Protein AF-A0A2S7KNY4-F1 (afdb_monomer_lite)

pLDDT: mean 83.97, std 17.26, range [36.41, 98.5]

Sequence (194 aa):
MPQMKISKILSPWFFNYSSSWKAIQVVILLPLITLCCTITDSLQAQNVEHETELNLERNEWISQTVSKLEAIDPELITSSVNLLTRPDDGEFYNTIDLTKDSLIKLPSGDWIYVIIHSGHDNKLIGDLSIARDQSGQVYFNQGHVCGEIRYKAHTQSPITSSEEFFLHLKDSSDKLSWKKLDHDELISAGHTHD

Organism: NCBI:txid930804

Radius of gyration: 28.62 Å; chains: 1; bounding box: 79×49×61 Å

Foldseek 3Di:
DDDDDDDDDDDPPPPPDDPVVVVVCVVPVVVVVVVVVVVVVVVVVVVVVLLLQLLVVQLVVVVVVLVVQVPDDPVPDPDAWEWDWDDDPQKIKTKTKDQAFHWYQFQQRKIKTKGWDDCVVPVSNHGKIWIAIPVRWIKMWRDHDDSMWMWIFIGNDDDGYPVSCQVTIATPHPRTGIDTDDPVVSVVSVPPDD

Structure (mmCIF, N/CA/C/O backbone):
data_AF-A0A2S7KNY4-F1
#
_entry.id   AF-A0A2S7KNY4-F1
#
loop_
_atom_site.group_PDB
_atom_site.id
_atom_site.type_symbol
_atom_site.label_atom_id
_atom_site.label_alt_id
_atom_site.label_comp_id
_atom_site.label_asym_id
_atom_site.label_entity_id
_atom_site.label_seq_id
_atom_site.pdbx_PDB_ins_code
_atom_site.Cartn_x
_atom_site.Cartn_y
_atom_site.Cartn_z
_atom_site.occupancy
_atom_site.B_iso_or_equiv
_atom_site.auth_seq_id
_atom_site.auth_comp_id
_atom_site.auth_asym_id
_atom_site.auth_atom_id
_atom_site.pdbx_PDB_model_num
ATOM 1 N N . MET A 1 1 ? 49.095 33.339 18.025 1.00 48.69 1 MET A N 1
ATOM 2 C CA . MET A 1 1 ? 49.119 32.466 16.830 1.00 48.69 1 MET A CA 1
ATOM 3 C C . MET A 1 1 ? 49.466 33.325 15.620 1.00 48.69 1 MET A C 1
ATOM 5 O O . MET A 1 1 ? 48.763 34.308 15.414 1.00 48.69 1 MET A O 1
ATOM 9 N N . PRO A 1 2 ? 50.568 33.060 14.895 1.00 51.66 2 PRO A N 1
ATOM 10 C CA . PRO A 1 2 ? 51.020 33.929 13.813 1.00 51.66 2 PRO A CA 1
ATOM 11 C C . PRO A 1 2 ? 50.348 33.554 12.486 1.00 51.66 2 PRO A C 1
ATOM 13 O O . PRO A 1 2 ? 50.204 32.377 12.163 1.00 51.66 2 PRO A O 1
ATOM 16 N N . GLN A 1 3 ? 49.941 34.566 11.717 1.00 50.94 3 GLN A N 1
ATOM 17 C CA . GLN A 1 3 ? 49.424 34.392 10.362 1.00 50.94 3 GLN A CA 1
ATOM 18 C C . GLN A 1 3 ? 50.570 34.151 9.376 1.00 50.94 3 GLN A C 1
ATOM 20 O O . GLN A 1 3 ? 51.462 34.988 9.226 1.00 50.94 3 GLN A O 1
ATOM 25 N N . MET A 1 4 ? 50.527 33.011 8.689 1.00 47.62 4 MET A N 1
ATOM 26 C CA . MET A 1 4 ? 51.467 32.652 7.630 1.00 47.62 4 MET A CA 1
ATOM 27 C C . MET A 1 4 ? 50.983 33.241 6.297 1.00 47.62 4 MET A C 1
ATOM 29 O O . MET A 1 4 ? 49.968 32.820 5.748 1.00 47.62 4 MET A O 1
ATOM 33 N N . LYS A 1 5 ? 51.710 34.236 5.776 1.00 60.38 5 LYS A N 1
ATOM 34 C CA . LYS A 1 5 ? 51.555 34.747 4.407 1.00 60.38 5 LYS A CA 1
ATOM 35 C C . LYS A 1 5 ? 52.380 33.875 3.460 1.00 60.38 5 LYS A C 1
ATOM 37 O O . LYS A 1 5 ? 53.605 33.935 3.495 1.00 60.38 5 LYS A O 1
ATOM 42 N N . ILE A 1 6 ? 51.719 33.105 2.597 1.00 58.91 6 ILE A N 1
ATOM 43 C CA . ILE A 1 6 ? 52.369 32.398 1.486 1.00 58.91 6 ILE A CA 1
ATOM 44 C C . ILE A 1 6 ? 52.350 33.329 0.272 1.00 58.91 6 ILE A C 1
ATOM 46 O O . ILE A 1 6 ? 51.327 33.513 -0.385 1.00 58.91 6 ILE A O 1
ATOM 50 N N . SER A 1 7 ? 53.486 33.964 -0.005 1.00 56.25 7 SER A N 1
ATOM 51 C CA . SER A 1 7 ? 53.703 34.738 -1.224 1.00 56.25 7 SER A CA 1
ATOM 52 C C . SER A 1 7 ? 54.310 33.863 -2.322 1.00 56.25 7 SER A C 1
ATOM 54 O O . SER A 1 7 ? 55.408 33.345 -2.156 1.00 56.25 7 SER A O 1
ATOM 56 N N . LYS A 1 8 ? 53.587 33.778 -3.447 1.00 60.44 8 LYS A N 1
ATOM 57 C CA . LYS A 1 8 ? 54.055 33.696 -4.845 1.00 60.44 8 LYS A CA 1
ATOM 58 C C . LYS A 1 8 ? 55.390 32.985 -5.114 1.00 60.44 8 LYS A C 1
ATOM 60 O O . LYS A 1 8 ? 56.425 33.631 -5.016 1.00 60.44 8 LYS A O 1
ATOM 65 N N . ILE A 1 9 ? 55.329 31.787 -5.705 1.00 56.59 9 ILE A N 1
ATOM 66 C CA . ILE A 1 9 ? 56.211 31.390 -6.821 1.00 56.59 9 ILE A CA 1
ATOM 67 C C . ILE A 1 9 ? 55.397 30.495 -7.771 1.00 56.59 9 ILE A C 1
ATOM 69 O O . ILE A 1 9 ? 55.303 29.290 -7.573 1.00 56.59 9 ILE A O 1
ATOM 73 N N . LEU A 1 10 ? 54.791 31.085 -8.801 1.00 49.56 10 LEU A N 1
ATOM 74 C CA . LEU A 1 10 ? 54.419 30.356 -10.015 1.00 49.56 10 LEU A CA 1
ATOM 75 C C . LEU A 1 10 ? 55.273 30.938 -11.136 1.00 49.56 10 LEU A C 1
ATOM 77 O O . LEU A 1 10 ? 55.006 32.028 -11.639 1.00 49.56 10 LEU A O 1
ATOM 81 N N . SER A 1 11 ? 56.362 30.241 -11.448 1.00 52.25 11 SER A N 1
ATOM 82 C CA . SER A 1 11 ? 57.162 30.490 -12.639 1.00 52.25 11 SER A CA 1
ATOM 83 C C . SER A 1 11 ? 56.428 29.901 -13.849 1.00 52.25 11 SER A C 1
ATOM 85 O O . SER A 1 11 ? 56.008 28.742 -13.804 1.00 52.25 11 SER A O 1
ATOM 87 N N . PRO A 1 12 ? 56.254 30.657 -14.943 1.00 50.66 12 PRO A N 1
ATOM 88 C CA . PRO A 1 12 ? 55.690 30.113 -16.160 1.00 50.66 12 PRO A CA 1
ATOM 89 C C . PRO A 1 12 ? 56.799 29.347 -16.886 1.00 50.66 12 PRO A C 1
ATOM 91 O O . PRO A 1 12 ? 57.565 29.909 -17.667 1.00 50.66 12 PRO A O 1
ATOM 94 N N . TRP A 1 13 ? 56.906 28.049 -16.611 1.00 52.91 13 TRP A N 1
ATOM 95 C CA . TRP A 1 13 ? 57.611 27.129 -17.498 1.00 52.91 13 TRP A CA 1
ATOM 96 C C . TRP A 1 13 ? 56.774 26.972 -18.769 1.00 52.91 13 TRP A C 1
ATOM 98 O O . TRP A 1 13 ? 55.979 26.045 -18.911 1.00 52.91 13 TRP A O 1
ATOM 108 N N . PHE A 1 14 ? 56.932 27.916 -19.696 1.00 49.47 14 PHE A N 1
ATOM 109 C CA . PHE A 1 14 ? 56.508 27.741 -21.077 1.00 49.47 14 PHE A CA 1
ATOM 110 C C . PHE A 1 14 ? 57.368 26.634 -21.692 1.00 49.47 14 PHE A C 1
ATOM 112 O O . PHE A 1 14 ? 58.459 26.875 -22.206 1.00 49.47 14 PHE A O 1
ATOM 119 N N . PHE A 1 15 ? 56.886 25.395 -21.611 1.00 53.81 15 PHE A N 1
ATOM 120 C CA . PHE A 1 15 ? 57.400 24.312 -22.434 1.00 53.81 15 PHE A CA 1
ATOM 121 C C . PHE A 1 15 ? 57.144 24.674 -23.902 1.00 53.81 15 PHE A C 1
ATOM 123 O O . PHE A 1 15 ? 56.005 24.654 -24.369 1.00 53.81 15 PHE A O 1
ATOM 130 N N . ASN A 1 16 ? 58.212 25.000 -24.632 1.00 54.03 16 ASN A N 1
ATOM 131 C CA . ASN A 1 16 ? 58.217 25.016 -26.093 1.00 54.03 16 ASN A CA 1
ATOM 132 C C . ASN A 1 16 ? 58.042 23.571 -26.584 1.00 54.03 16 ASN A C 1
ATOM 134 O O . ASN A 1 16 ? 59.002 22.859 -26.870 1.00 54.03 16 ASN A O 1
ATOM 138 N N . TYR A 1 17 ? 56.789 23.123 -26.611 1.00 50.47 17 TYR A N 1
ATOM 139 C CA . TYR A 1 17 ? 56.388 21.832 -27.148 1.00 50.47 17 TYR A CA 1
ATOM 140 C C . TYR A 1 17 ? 56.650 21.815 -28.658 1.00 50.47 17 TYR A C 1
ATOM 142 O O . TYR A 1 17 ? 56.061 22.594 -29.412 1.00 50.47 17 TYR A O 1
ATOM 150 N N . SER A 1 18 ? 57.553 20.936 -29.102 1.00 61.69 18 SER A N 1
ATOM 151 C CA . SER A 1 18 ? 57.862 20.767 -30.520 1.00 61.69 18 SER A CA 1
ATOM 152 C C . SER A 1 18 ? 56.645 20.238 -31.291 1.00 61.69 18 SER A C 1
ATOM 154 O O . SER A 1 18 ? 55.798 19.518 -30.759 1.00 61.69 18 SER A O 1
ATOM 156 N N . SER A 1 19 ? 56.560 20.615 -32.570 1.00 58.72 19 SER A N 1
ATOM 157 C CA . SER A 1 19 ? 55.441 20.325 -33.484 1.00 58.72 19 SER A CA 1
ATOM 158 C C . SER A 1 19 ? 55.026 18.840 -33.533 1.00 58.72 19 SER A C 1
ATOM 160 O O . SER A 1 19 ? 53.856 18.522 -33.736 1.00 58.72 19 SER A O 1
ATOM 162 N N . SER A 1 20 ? 55.954 17.916 -33.264 1.00 59.94 20 SER A N 1
ATOM 163 C CA . SER A 1 20 ? 55.711 16.468 -33.281 1.00 59.94 20 SER A CA 1
ATOM 164 C C . SER A 1 20 ? 54.819 15.956 -32.141 1.00 59.94 20 SER A C 1
ATOM 166 O O . SER A 1 20 ? 54.071 15.003 -32.344 1.00 59.94 20 SER A O 1
ATOM 168 N N . TRP A 1 21 ? 54.816 16.594 -30.968 1.00 58.53 21 TRP A N 1
ATOM 169 C CA . TRP A 1 21 ? 53.964 16.175 -29.842 1.00 58.53 21 TRP A CA 1
ATOM 170 C C . TRP A 1 21 ? 52.496 16.574 -30.025 1.00 58.53 21 TRP A C 1
ATOM 172 O O . TRP A 1 21 ? 51.603 15.856 -29.578 1.00 58.53 21 TRP A O 1
ATOM 182 N N . LYS A 1 22 ? 52.235 17.673 -30.749 1.00 57.94 22 LYS A N 1
ATOM 183 C CA . LYS A 1 22 ? 50.872 18.087 -31.123 1.00 57.94 22 LYS A CA 1
ATOM 184 C C . LYS A 1 22 ? 50.221 17.072 -32.065 1.00 57.94 22 LYS A C 1
ATOM 186 O O . LYS A 1 22 ? 49.040 16.781 -31.923 1.00 57.94 22 LYS A O 1
ATOM 191 N N . ALA A 1 23 ? 50.997 16.488 -32.978 1.00 60.88 23 ALA A N 1
ATOM 192 C CA . ALA A 1 23 ? 50.506 15.451 -33.882 1.00 60.88 23 ALA A CA 1
ATOM 193 C C . ALA A 1 23 ? 50.157 14.147 -33.137 1.00 60.88 23 ALA A C 1
ATOM 195 O O . ALA A 1 23 ? 49.107 13.565 -33.392 1.00 60.88 23 ALA A O 1
ATOM 196 N N . ILE A 1 24 ? 50.980 13.726 -32.169 1.00 60.94 24 ILE A N 1
ATOM 197 C CA . ILE A 1 24 ? 50.719 12.526 -31.351 1.00 60.94 24 ILE A CA 1
ATOM 198 C C . ILE A 1 24 ? 49.476 12.716 -30.468 1.00 60.94 24 ILE A C 1
ATOM 200 O O . ILE A 1 24 ? 48.646 11.811 -30.379 1.00 60.94 24 ILE A O 1
ATOM 204 N N . GLN A 1 25 ? 49.302 13.901 -29.868 1.00 59.94 25 GLN A N 1
ATOM 205 C CA . GLN A 1 25 ? 48.091 14.223 -29.107 1.00 59.94 25 GLN A CA 1
ATOM 206 C C . GLN A 1 25 ? 46.832 14.137 -29.975 1.00 59.94 25 GLN A C 1
ATOM 208 O O . GLN A 1 25 ? 45.848 13.547 -29.547 1.00 59.94 25 GLN A O 1
ATOM 213 N N . VAL A 1 26 ? 46.858 14.662 -31.202 1.00 63.75 26 VAL A N 1
ATOM 214 C CA . VAL A 1 26 ? 45.682 14.654 -32.087 1.00 63.75 26 VAL A CA 1
ATOM 215 C C . VAL A 1 26 ? 45.358 13.247 -32.599 1.00 63.75 26 VAL A C 1
ATOM 217 O O . VAL A 1 26 ? 44.195 12.865 -32.610 1.00 63.75 26 VAL A O 1
ATOM 220 N N . VAL A 1 27 ? 46.357 12.446 -32.982 1.00 70.94 27 VAL A N 1
ATOM 221 C CA . VAL A 1 27 ? 46.120 11.122 -33.591 1.00 70.94 27 VAL A CA 1
ATOM 222 C C . VAL A 1 27 ? 45.684 10.070 -32.568 1.00 70.94 27 VAL A C 1
ATOM 224 O O . VAL A 1 27 ? 44.947 9.158 -32.926 1.00 70.94 27 VAL A O 1
ATOM 227 N N . ILE A 1 28 ? 46.104 10.188 -31.304 1.00 72.56 28 ILE A N 1
ATOM 228 C CA . ILE A 1 28 ? 45.790 9.188 -30.270 1.00 72.56 28 ILE A CA 1
ATOM 229 C C . ILE A 1 28 ? 44.628 9.631 -29.374 1.00 72.56 28 ILE A C 1
ATOM 231 O O . ILE A 1 28 ? 43.764 8.815 -29.067 1.00 72.56 28 ILE A O 1
ATOM 235 N N . LEU A 1 29 ? 44.561 10.904 -28.958 1.00 71.50 29 LEU A N 1
ATOM 236 C CA . LEU A 1 29 ? 43.547 11.331 -27.983 1.00 71.50 29 LEU A CA 1
ATOM 237 C C . LEU A 1 29 ? 42.161 11.500 -28.603 1.00 71.50 29 LEU A C 1
ATOM 239 O O . LEU A 1 29 ? 41.187 11.143 -27.952 1.00 71.50 29 LEU A O 1
ATOM 243 N N . LEU A 1 30 ? 42.046 11.993 -29.843 1.00 73.00 30 LEU A N 1
ATOM 244 C CA . LEU A 1 30 ? 40.740 12.127 -30.503 1.00 73.00 30 LEU A CA 1
ATOM 245 C C . LEU A 1 30 ? 39.995 10.792 -30.639 1.00 73.00 30 LEU A C 1
ATOM 247 O O . LEU A 1 30 ? 38.864 10.735 -30.167 1.00 73.00 30 LEU A O 1
ATOM 251 N N . PRO A 1 31 ? 40.577 9.711 -31.196 1.00 77.44 31 PRO A N 1
ATOM 252 C CA . PRO A 1 31 ? 39.859 8.442 -31.290 1.00 77.44 31 PRO A CA 1
ATOM 253 C C . PRO A 1 31 ? 39.565 7.831 -29.917 1.00 77.44 31 PRO A C 1
ATOM 255 O O . PRO A 1 31 ? 38.534 7.185 -29.767 1.00 77.44 31 PRO A O 1
ATOM 258 N N . LEU A 1 32 ? 40.411 8.067 -28.904 1.00 73.81 32 LEU A N 1
ATOM 259 C CA . LEU A 1 32 ? 40.140 7.618 -27.536 1.00 73.81 32 LEU A CA 1
ATOM 260 C C . LEU A 1 32 ? 38.936 8.356 -26.927 1.00 73.81 32 LEU A C 1
ATOM 262 O O . LEU A 1 32 ? 38.077 7.727 -26.320 1.00 73.81 32 LEU A O 1
ATOM 266 N N . ILE A 1 33 ? 38.850 9.675 -27.129 1.00 75.19 33 ILE A N 1
ATOM 267 C CA . ILE A 1 33 ? 37.713 10.497 -26.693 1.00 75.19 33 ILE A CA 1
ATOM 268 C C . ILE A 1 33 ? 36.443 10.069 -27.432 1.00 75.19 33 ILE A C 1
ATOM 270 O O . ILE A 1 33 ? 35.422 9.849 -26.790 1.00 75.19 33 ILE A O 1
ATOM 274 N N . THR A 1 34 ? 36.503 9.887 -28.755 1.00 73.19 34 THR A N 1
ATOM 275 C CA . THR A 1 34 ? 35.353 9.422 -29.541 1.00 73.19 34 THR A CA 1
ATOM 276 C C . THR A 1 34 ? 34.889 8.037 -29.088 1.00 73.19 34 THR A C 1
ATOM 278 O O . THR A 1 34 ? 33.692 7.838 -28.903 1.00 73.19 34 THR A O 1
ATOM 281 N N . LEU A 1 35 ? 35.814 7.103 -28.833 1.00 81.88 35 LEU A N 1
ATOM 282 C CA . LEU A 1 35 ? 35.485 5.780 -28.302 1.00 81.88 35 LEU A CA 1
ATOM 283 C C . LEU A 1 35 ? 34.822 5.880 -26.919 1.00 81.88 35 LEU A C 1
ATOM 285 O O . LEU A 1 35 ? 33.780 5.266 -26.699 1.00 81.88 35 LEU A O 1
ATOM 289 N N . CYS A 1 36 ? 35.373 6.694 -26.012 1.00 70.50 36 CYS A N 1
ATOM 290 C CA . CYS A 1 36 ? 34.773 6.947 -24.703 1.00 70.50 36 CYS A CA 1
ATOM 291 C C . CYS A 1 36 ? 33.346 7.508 -24.813 1.00 70.50 36 CYS A C 1
ATOM 293 O O . CYS A 1 36 ? 32.467 6.997 -24.125 1.00 70.50 36 CYS A O 1
ATOM 295 N N . CYS A 1 37 ? 33.097 8.482 -25.696 1.00 70.88 37 CYS A N 1
ATOM 296 C CA . CYS A 1 37 ? 31.755 9.033 -25.916 1.00 70.88 37 CYS A CA 1
ATOM 297 C C . CYS A 1 37 ? 30.767 7.970 -26.426 1.00 70.88 37 CYS A C 1
ATOM 299 O O . CYS A 1 37 ? 29.668 7.845 -25.899 1.00 70.88 37 CYS A O 1
ATOM 301 N N . THR A 1 38 ? 31.168 7.124 -27.381 1.00 73.38 38 THR A N 1
ATOM 302 C CA . THR A 1 38 ? 30.269 6.071 -27.896 1.00 73.38 38 THR A CA 1
ATOM 303 C C . THR A 1 38 ? 29.913 5.004 -26.852 1.00 73.38 38 THR A C 1
ATOM 305 O O . THR A 1 38 ? 28.808 4.458 -26.862 1.00 73.38 38 THR A O 1
ATOM 308 N N . ILE A 1 39 ? 30.827 4.712 -25.918 1.00 74.81 39 ILE A N 1
ATOM 309 C CA . ILE A 1 39 ? 30.568 3.770 -24.821 1.00 74.81 39 ILE A CA 1
ATOM 310 C C . ILE A 1 39 ? 29.588 4.381 -23.810 1.00 74.81 39 ILE A C 1
ATOM 312 O O . ILE A 1 39 ? 28.692 3.686 -23.340 1.00 74.81 39 ILE A O 1
ATOM 316 N N . THR A 1 40 ? 29.713 5.673 -23.490 1.00 73.62 40 THR A N 1
ATOM 317 C CA . THR A 1 40 ? 28.769 6.332 -22.573 1.00 73.62 40 THR A CA 1
ATOM 318 C C . THR A 1 40 ? 27.370 6.451 -23.171 1.00 73.62 40 THR A C 1
ATOM 320 O O . THR A 1 40 ? 26.399 6.189 -22.465 1.00 73.62 40 THR A O 1
ATOM 323 N N . ASP A 1 41 ? 27.262 6.758 -24.466 1.00 70.31 41 ASP A N 1
ATOM 324 C CA . ASP A 1 41 ? 25.966 6.910 -25.139 1.00 70.31 41 ASP A CA 1
ATOM 325 C C . ASP A 1 41 ? 25.206 5.575 -25.217 1.00 70.31 41 ASP A C 1
ATOM 327 O O . ASP A 1 41 ? 24.005 5.519 -24.957 1.00 70.31 41 ASP A O 1
ATOM 331 N N . SER A 1 42 ? 25.909 4.475 -25.512 1.00 70.31 42 SER A N 1
ATOM 332 C CA . SER A 1 42 ? 25.303 3.136 -25.566 1.00 70.31 42 SER A CA 1
ATOM 333 C C . SER A 1 42 ? 24.846 2.624 -24.196 1.00 70.31 42 SER A C 1
ATOM 335 O O . SER A 1 42 ? 23.762 2.052 -24.097 1.00 70.31 42 SER A O 1
ATOM 337 N N . LEU A 1 43 ? 25.616 2.872 -23.128 1.00 68.12 43 LEU A N 1
ATOM 338 C CA . LEU A 1 43 ? 25.200 2.549 -21.756 1.00 68.12 43 LEU A CA 1
ATOM 339 C C . LEU A 1 43 ? 23.975 3.362 -21.328 1.00 68.12 43 LEU A C 1
ATOM 341 O O . LEU A 1 43 ? 23.072 2.829 -20.687 1.00 68.12 43 LEU A O 1
ATOM 345 N N . GLN A 1 44 ? 23.927 4.646 -21.691 1.00 70.12 44 GLN A N 1
ATOM 346 C CA . GLN A 1 44 ? 22.776 5.489 -21.389 1.00 70.12 44 GLN A CA 1
ATOM 347 C C . GLN A 1 44 ? 21.523 5.015 -22.139 1.00 70.12 44 GLN A C 1
ATOM 349 O O . GLN A 1 44 ? 20.466 4.922 -21.523 1.00 70.12 44 GLN A O 1
ATOM 354 N N . ALA A 1 45 ? 21.637 4.650 -23.420 1.00 68.44 45 ALA A N 1
ATOM 355 C CA . ALA A 1 45 ? 20.517 4.126 -24.204 1.00 68.44 45 ALA A CA 1
ATOM 356 C C . ALA A 1 45 ? 19.956 2.810 -23.631 1.00 68.44 45 ALA A C 1
ATOM 358 O O . ALA A 1 45 ? 18.748 2.697 -23.453 1.00 68.44 45 ALA A O 1
ATOM 359 N N . GLN A 1 46 ? 20.820 1.856 -23.260 1.00 65.81 46 GLN A N 1
ATOM 360 C CA . GLN A 1 46 ? 20.385 0.587 -22.655 1.00 65.81 46 GLN A CA 1
ATOM 361 C C . GLN A 1 46 ? 19.657 0.790 -21.321 1.00 65.81 46 GLN A C 1
ATOM 363 O O . GLN A 1 46 ? 18.664 0.118 -21.049 1.00 65.81 46 GLN A O 1
ATOM 368 N N . ASN A 1 47 ? 20.128 1.729 -20.495 1.00 67.69 47 ASN A N 1
ATOM 369 C CA . ASN A 1 47 ? 19.468 2.045 -19.230 1.00 67.69 47 ASN A CA 1
ATOM 370 C C . ASN A 1 47 ? 18.083 2.669 -19.451 1.00 67.69 47 ASN A C 1
ATOM 372 O O . ASN A 1 47 ? 17.150 2.318 -18.734 1.00 67.69 47 ASN A O 1
ATOM 376 N N . VAL A 1 48 ? 17.939 3.543 -20.455 1.00 75.06 48 VAL A N 1
ATOM 377 C CA . VAL A 1 48 ? 16.649 4.159 -20.806 1.00 75.06 48 VAL A CA 1
ATOM 378 C C . VAL A 1 48 ? 15.666 3.115 -21.337 1.00 75.06 48 VAL A C 1
ATOM 380 O O . VAL A 1 48 ? 14.519 3.091 -20.898 1.00 75.06 48 VAL A O 1
ATOM 383 N N . GLU A 1 49 ? 16.096 2.222 -22.232 1.00 71.69 49 GLU A N 1
ATOM 384 C CA . GLU A 1 49 ? 15.235 1.155 -22.765 1.00 71.69 49 GLU A CA 1
ATOM 385 C C . GLU A 1 49 ? 14.733 0.227 -21.650 1.00 71.69 49 GLU A C 1
ATOM 387 O O . GLU A 1 49 ? 13.534 -0.039 -21.561 1.00 71.69 49 GLU A O 1
ATOM 392 N N . HIS A 1 50 ? 15.624 -0.198 -20.748 1.00 69.88 50 HIS A N 1
ATOM 393 C CA . HIS A 1 50 ? 15.253 -1.064 -19.631 1.00 69.88 50 HIS A CA 1
ATOM 394 C C . HIS A 1 50 ? 14.299 -0.376 -18.641 1.00 69.88 50 HIS A C 1
ATOM 396 O O . HIS A 1 50 ? 13.319 -0.978 -18.208 1.00 69.88 50 HIS A O 1
ATOM 402 N N . GLU A 1 51 ? 14.542 0.893 -18.302 1.00 70.38 51 GLU A N 1
ATOM 403 C CA . GLU A 1 51 ? 13.638 1.671 -17.444 1.00 70.38 51 GLU A CA 1
ATOM 404 C C . GLU A 1 51 ? 12.257 1.863 -18.091 1.00 70.38 51 GLU A C 1
ATOM 406 O O . GLU A 1 51 ? 11.233 1.775 -17.411 1.00 70.38 51 GLU A O 1
ATOM 411 N N . THR A 1 52 ? 12.214 2.050 -19.413 1.00 75.06 52 THR A N 1
ATOM 412 C CA . THR A 1 52 ? 10.963 2.182 -20.172 1.00 75.06 52 THR A CA 1
ATOM 413 C C . THR A 1 52 ? 10.129 0.902 -20.107 1.00 75.06 52 THR A C 1
ATOM 415 O O . THR A 1 52 ? 8.937 0.959 -19.805 1.00 75.06 52 THR A O 1
ATOM 418 N N . GLU A 1 53 ? 10.749 -0.260 -20.329 1.00 70.62 53 GLU A N 1
ATOM 419 C CA . GLU A 1 53 ? 10.070 -1.561 -20.266 1.00 70.62 53 GLU A CA 1
ATOM 420 C C . GLU A 1 53 ? 9.544 -1.868 -18.853 1.00 70.62 53 GLU A C 1
ATOM 422 O O . GLU A 1 53 ? 8.383 -2.249 -18.690 1.00 70.62 53 GLU A O 1
ATOM 427 N N . LEU A 1 54 ? 10.362 -1.617 -17.820 1.00 71.69 54 LEU A N 1
ATOM 428 C CA . LEU A 1 54 ? 9.967 -1.763 -16.413 1.00 71.69 54 LEU A CA 1
ATOM 429 C C . LEU A 1 54 ? 8.723 -0.938 -16.069 1.00 71.69 54 LEU A C 1
ATOM 431 O O . LEU A 1 54 ? 7.837 -1.398 -15.345 1.00 71.69 54 LEU A O 1
ATOM 435 N N . ASN A 1 55 ? 8.661 0.295 -16.566 1.00 82.62 55 ASN A N 1
ATOM 436 C CA . ASN A 1 55 ? 7.534 1.179 -16.308 1.00 82.62 55 ASN A CA 1
ATOM 437 C C . ASN A 1 55 ? 6.277 0.726 -17.058 1.00 82.62 55 ASN A C 1
ATOM 439 O O . ASN A 1 55 ? 5.193 0.784 -16.481 1.00 82.62 55 ASN A O 1
ATOM 443 N N . LEU A 1 56 ? 6.407 0.209 -18.284 1.00 87.69 56 LEU A N 1
ATOM 444 C CA . LEU A 1 56 ? 5.268 -0.268 -19.066 1.00 87.69 56 LEU A CA 1
ATOM 445 C C . LEU A 1 56 ? 4.543 -1.435 -18.379 1.00 87.69 56 LEU A C 1
ATOM 447 O O . LEU A 1 56 ? 3.344 -1.329 -18.120 1.00 87.69 56 LEU A O 1
ATOM 451 N N . GLU A 1 57 ? 5.257 -2.513 -18.029 1.00 89.88 57 GLU A N 1
ATOM 452 C CA . GLU A 1 57 ? 4.631 -3.680 -17.383 1.00 89.88 57 GLU A CA 1
ATOM 453 C C . GLU A 1 57 ? 4.021 -3.328 -16.023 1.00 89.88 57 GLU A C 1
ATOM 455 O O . GLU A 1 57 ? 2.919 -3.770 -15.689 1.00 89.88 57 GLU A O 1
ATOM 460 N N . ARG A 1 58 ? 4.716 -2.503 -15.230 1.00 91.38 58 ARG A N 1
ATOM 461 C CA . ARG A 1 58 ? 4.202 -2.049 -13.936 1.00 91.38 58 ARG A CA 1
ATOM 462 C C . ARG A 1 58 ? 2.921 -1.238 -14.103 1.00 91.38 58 ARG A C 1
ATOM 464 O O . ARG A 1 58 ? 1.964 -1.475 -13.370 1.00 91.38 58 ARG A O 1
ATOM 471 N N . ASN A 1 59 ? 2.886 -0.306 -15.052 1.00 90.25 59 ASN A N 1
ATOM 472 C CA . ASN A 1 59 ? 1.720 0.542 -15.294 1.00 90.25 59 ASN A CA 1
ATOM 473 C C . ASN A 1 59 ? 0.531 -0.267 -15.816 1.00 90.25 59 ASN A C 1
ATOM 475 O O . ASN A 1 59 ? -0.597 -0.050 -15.369 1.00 90.25 59 ASN A O 1
ATOM 479 N N . GLU A 1 60 ? 0.774 -1.237 -16.700 1.00 92.81 60 GLU A N 1
ATOM 480 C CA . GLU A 1 60 ? -0.263 -2.161 -17.152 1.00 92.81 60 GLU A CA 1
ATOM 481 C C . GLU A 1 60 ? -0.824 -2.968 -15.973 1.00 92.81 60 GLU A C 1
ATOM 483 O O . GLU A 1 60 ? -2.043 -3.022 -15.778 1.00 92.81 60 GLU A O 1
ATOM 488 N N . TRP A 1 61 ? 0.049 -3.532 -15.134 1.00 95.00 61 TRP A N 1
ATOM 489 C CA . TRP A 1 61 ? -0.375 -4.274 -13.950 1.00 95.00 61 TRP A CA 1
ATOM 490 C C . TRP A 1 61 ? -1.171 -3.402 -12.972 1.00 95.00 61 TRP A C 1
ATOM 492 O O . TRP A 1 61 ? -2.203 -3.844 -12.456 1.00 95.00 61 TRP A O 1
ATOM 502 N N . ILE A 1 62 ? -0.745 -2.154 -12.744 1.00 94.50 62 ILE A N 1
ATOM 503 C CA . ILE A 1 62 ? -1.485 -1.199 -11.914 1.00 94.50 62 ILE A CA 1
ATOM 504 C C . ILE A 1 62 ? -2.874 -0.948 -12.506 1.00 94.50 62 ILE A C 1
ATOM 506 O O . ILE A 1 62 ? -3.864 -1.080 -11.790 1.00 94.50 62 ILE A O 1
ATOM 510 N N . SER A 1 63 ? -2.971 -0.646 -13.802 1.00 93.88 63 SER A N 1
ATOM 511 C CA . SER A 1 63 ? -4.244 -0.372 -14.482 1.00 93.88 63 SER A CA 1
ATOM 512 C C . SER A 1 63 ? -5.228 -1.546 -14.370 1.00 93.88 63 SER A C 1
ATOM 514 O O . SER A 1 63 ? -6.393 -1.376 -13.989 1.00 93.88 63 SER A O 1
ATOM 516 N N . GLN A 1 64 ? -4.742 -2.768 -14.607 1.00 95.88 64 GLN A N 1
ATOM 517 C CA . GLN A 1 64 ? -5.536 -3.985 -14.441 1.00 95.88 64 GLN A CA 1
ATOM 518 C C . GLN A 1 64 ? -5.969 -4.190 -12.984 1.00 95.88 64 GLN A C 1
ATOM 520 O O . GLN A 1 64 ? -7.094 -4.614 -12.720 1.00 95.88 64 GLN A O 1
ATOM 525 N N . THR A 1 65 ? -5.094 -3.888 -12.026 1.00 96.88 65 THR A N 1
ATOM 526 C CA . THR A 1 65 ? -5.372 -4.033 -10.592 1.00 96.88 65 THR A CA 1
ATOM 527 C C . THR A 1 65 ? -6.399 -3.014 -10.108 1.00 96.88 65 THR A C 1
ATOM 529 O O . THR A 1 65 ? -7.316 -3.386 -9.380 1.00 96.88 65 THR A O 1
ATOM 532 N N . VAL A 1 66 ? -6.323 -1.765 -10.569 1.00 96.06 66 VAL A N 1
ATOM 533 C CA . VAL A 1 66 ? -7.346 -0.739 -10.313 1.00 96.06 66 VAL A CA 1
ATOM 534 C C . VAL A 1 66 ? -8.701 -1.196 -10.847 1.00 96.06 66 VAL A C 1
ATOM 536 O O . VAL A 1 66 ? -9.671 -1.224 -10.093 1.00 96.06 66 VAL A O 1
ATOM 539 N N . SER A 1 67 ? -8.749 -1.677 -12.092 1.00 95.94 67 SER A N 1
ATOM 540 C CA . SER A 1 67 ? -9.984 -2.201 -12.695 1.00 95.94 67 SER A CA 1
ATOM 541 C C . SER A 1 67 ? -10.577 -3.363 -11.882 1.00 95.94 67 SER A C 1
ATOM 543 O O . SER A 1 67 ? -11.791 -3.458 -11.704 1.00 95.94 67 SER A O 1
ATOM 545 N N . LYS A 1 68 ? -9.725 -4.249 -11.340 1.00 96.69 68 LYS A N 1
ATOM 546 C CA . LYS A 1 68 ? -10.162 -5.322 -10.431 1.00 96.69 68 LYS A CA 1
ATOM 547 C C . LYS A 1 68 ? -10.743 -4.756 -9.139 1.00 96.69 68 LYS A C 1
ATOM 549 O O . LYS A 1 68 ? -11.816 -5.193 -8.744 1.00 96.69 68 LYS A O 1
ATOM 554 N N . LEU A 1 69 ? -10.064 -3.800 -8.501 1.00 96.69 69 LEU A N 1
ATOM 555 C CA . LEU A 1 69 ? -10.507 -3.172 -7.250 1.00 96.69 69 LEU A CA 1
ATOM 556 C C . LEU A 1 69 ? -11.849 -2.450 -7.403 1.00 96.69 69 LEU A C 1
ATOM 558 O O . LEU A 1 69 ? -12.684 -2.512 -6.499 1.00 96.69 69 LEU A O 1
ATOM 562 N N . GLU A 1 70 ? -12.077 -1.780 -8.530 1.00 95.81 70 GLU A N 1
ATOM 563 C CA . GLU A 1 70 ? -13.348 -1.118 -8.845 1.00 95.81 70 GLU A CA 1
ATOM 564 C C . GLU A 1 70 ? -14.512 -2.110 -8.942 1.00 95.81 70 GLU A C 1
ATOM 566 O O . GLU A 1 70 ? -15.620 -1.801 -8.504 1.00 95.81 70 GLU A O 1
ATOM 571 N N . ALA A 1 71 ? -14.251 -3.321 -9.441 1.00 96.44 71 ALA A N 1
ATOM 572 C CA . ALA A 1 71 ? -15.240 -4.387 -9.569 1.00 96.44 71 ALA A CA 1
ATOM 573 C C . ALA A 1 71 ? -15.522 -5.150 -8.258 1.00 96.44 71 ALA A C 1
ATOM 575 O O . ALA A 1 71 ? -16.403 -6.012 -8.238 1.00 96.44 71 ALA A O 1
ATOM 576 N N . ILE A 1 72 ? -14.787 -4.877 -7.173 1.00 95.38 72 ILE A N 1
ATOM 577 C CA . ILE A 1 72 ? -14.989 -5.565 -5.894 1.00 95.38 72 ILE A CA 1
ATOM 578 C C . ILE A 1 72 ? -16.256 -5.077 -5.196 1.00 95.38 72 ILE A C 1
ATOM 580 O O . ILE A 1 72 ? -16.430 -3.884 -4.941 1.00 95.38 72 ILE A O 1
ATOM 584 N N . ASP A 1 73 ? -17.074 -6.052 -4.799 1.00 95.56 73 ASP A N 1
ATOM 585 C CA . ASP A 1 73 ? -18.151 -5.895 -3.831 1.00 95.56 73 ASP A CA 1
ATOM 586 C C . ASP A 1 73 ? -17.694 -6.435 -2.455 1.00 95.56 73 ASP A C 1
ATOM 588 O O . ASP A 1 73 ? -17.502 -7.650 -2.300 1.00 95.56 73 ASP A O 1
ATOM 592 N N . PRO A 1 74 ? -17.491 -5.565 -1.446 1.00 92.12 74 PRO A N 1
ATOM 593 C CA . PRO A 1 74 ? -17.030 -5.966 -0.117 1.00 92.12 74 PRO A CA 1
ATOM 594 C C . PRO A 1 74 ? -18.025 -6.866 0.631 1.00 92.12 74 PRO A C 1
ATOM 596 O O . PRO A 1 74 ? -17.612 -7.587 1.542 1.00 92.12 74 PRO A O 1
ATOM 599 N N . GLU A 1 75 ? -19.313 -6.857 0.272 1.00 93.25 75 GLU A N 1
ATOM 600 C CA . GLU A 1 75 ? -20.335 -7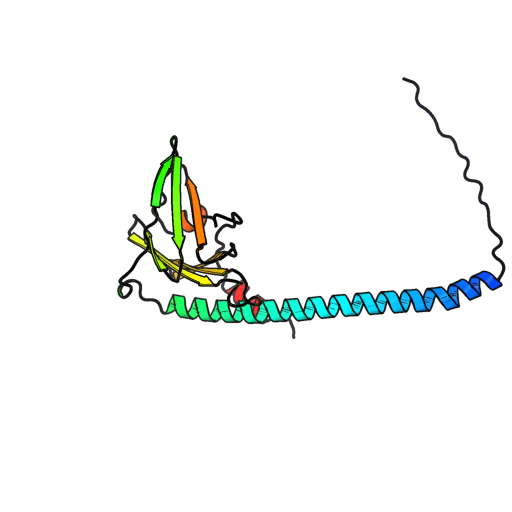.682 0.928 1.00 93.25 75 GLU A CA 1
ATOM 601 C C . GLU A 1 75 ? -20.220 -9.162 0.545 1.00 93.25 75 GLU A C 1
ATOM 603 O O . GLU A 1 75 ? -20.576 -10.043 1.330 1.00 93.25 75 GLU A O 1
ATOM 608 N N . LEU A 1 76 ? -19.662 -9.448 -0.635 1.00 93.56 76 LEU A N 1
ATOM 609 C CA . LEU A 1 76 ? -19.466 -10.810 -1.134 1.00 93.56 76 LEU A CA 1
ATOM 610 C C . LEU A 1 76 ? -18.213 -11.486 -0.558 1.00 93.56 76 LEU A C 1
ATOM 612 O O . LEU A 1 76 ? -18.034 -12.698 -0.704 1.00 93.56 76 LEU A O 1
ATOM 616 N N . ILE A 1 77 ? -17.336 -10.730 0.107 1.00 93.69 77 ILE A N 1
ATOM 617 C CA . ILE A 1 77 ? -16.077 -11.244 0.648 1.00 93.69 77 ILE A CA 1
ATOM 618 C C . ILE A 1 77 ? -16.291 -11.763 2.072 1.00 93.69 77 ILE A C 1
ATOM 620 O O . ILE A 1 77 ? -16.512 -11.015 3.024 1.00 93.69 77 ILE A O 1
ATOM 624 N N . THR A 1 78 ? -16.167 -13.080 2.236 1.00 88.94 78 THR A N 1
ATOM 625 C CA . THR A 1 78 ? -16.457 -13.767 3.506 1.00 88.94 78 THR A CA 1
ATOM 626 C C . THR A 1 78 ? -15.307 -13.744 4.511 1.00 88.94 78 THR A C 1
ATOM 628 O O . THR A 1 78 ? -15.525 -14.009 5.691 1.00 88.94 78 THR A O 1
ATOM 631 N N . SER A 1 79 ? -14.078 -13.470 4.069 1.00 90.62 79 SER A N 1
ATOM 632 C CA . SER A 1 79 ? -12.894 -13.431 4.933 1.00 90.62 79 SER A CA 1
ATOM 633 C C . SER A 1 79 ? -12.304 -12.030 4.981 1.00 90.62 79 SER A C 1
ATOM 635 O O . SER A 1 79 ? -11.956 -11.481 3.937 1.00 90.62 79 SER A O 1
ATOM 637 N N . SER A 1 80 ? -12.125 -11.497 6.187 1.00 93.62 80 SER A N 1
ATOM 638 C CA . SER A 1 80 ? -11.411 -10.244 6.412 1.00 93.62 80 SER A CA 1
ATOM 639 C C . SER A 1 80 ? -10.256 -10.424 7.388 1.00 93.62 80 SER A C 1
ATOM 641 O O . SER A 1 80 ? -10.310 -11.259 8.293 1.00 93.62 80 SER A O 1
ATOM 643 N N . VAL A 1 81 ? -9.223 -9.610 7.211 1.00 94.81 81 VAL A N 1
ATOM 644 C CA . VAL A 1 81 ? -8.142 -9.433 8.177 1.00 94.81 81 VAL A CA 1
ATOM 645 C C . VAL A 1 81 ? -8.504 -8.247 9.067 1.00 94.81 81 VAL A C 1
ATOM 647 O O . VAL A 1 81 ? -9.025 -7.239 8.593 1.00 94.81 81 VAL A O 1
ATOM 650 N N . ASN A 1 82 ? -8.257 -8.371 10.367 1.00 92.31 82 ASN A N 1
ATOM 651 C CA . ASN A 1 82 ? -8.501 -7.289 11.314 1.00 92.31 82 ASN A CA 1
ATOM 652 C C . ASN A 1 82 ? -7.188 -6.574 11.623 1.00 92.31 82 ASN A C 1
ATOM 654 O O . ASN A 1 82 ? -6.154 -7.222 11.802 1.00 92.31 82 ASN A O 1
ATOM 658 N N . LEU A 1 83 ? -7.246 -5.248 11.740 1.00 95.75 83 LEU A N 1
ATOM 659 C CA . LEU A 1 83 ? -6.144 -4.468 12.287 1.00 95.75 83 LEU A CA 1
ATOM 660 C C . LEU A 1 83 ? -5.928 -4.863 13.756 1.00 95.75 83 LEU A C 1
ATOM 662 O O . LEU A 1 83 ? -6.864 -4.848 14.558 1.00 95.75 83 LEU A O 1
ATOM 666 N N . LEU A 1 84 ? -4.700 -5.232 14.112 1.00 96.31 84 LEU A N 1
ATOM 667 C CA . LEU A 1 84 ? -4.341 -5.553 15.488 1.00 96.31 84 LEU A CA 1
ATOM 668 C C . LEU A 1 84 ? -3.826 -4.294 16.175 1.00 96.31 84 LEU A C 1
ATOM 670 O O . LEU A 1 84 ? -2.755 -3.799 15.832 1.00 96.31 84 LEU A O 1
ATOM 674 N N . THR A 1 85 ? -4.551 -3.824 17.184 1.00 96.19 85 THR A N 1
ATOM 675 C CA . THR A 1 85 ? -4.153 -2.675 18.002 1.00 96.19 85 THR A CA 1
ATOM 676 C C . THR A 1 85 ? -3.825 -3.130 19.419 1.00 96.19 85 THR A C 1
ATOM 678 O O . THR A 1 85 ? -4.606 -3.844 20.050 1.00 96.19 85 THR A O 1
ATOM 681 N N . ARG A 1 86 ? -2.661 -2.724 19.932 1.00 96.56 86 ARG A N 1
ATOM 682 C CA . ARG A 1 86 ? -2.205 -3.015 21.297 1.00 96.56 86 ARG A CA 1
ATOM 683 C C . ARG A 1 86 ? -1.765 -1.719 21.982 1.00 96.56 86 ARG A C 1
ATOM 685 O O . ARG A 1 86 ? -1.040 -0.955 21.352 1.00 96.56 86 ARG A O 1
ATOM 692 N N . PRO A 1 87 ? -2.166 -1.463 23.238 1.00 95.38 87 PRO A N 1
ATOM 693 C CA . PRO A 1 87 ? -1.581 -0.379 24.023 1.00 95.38 87 PRO A CA 1
ATOM 694 C C . PRO A 1 87 ? -0.072 -0.595 24.209 1.00 95.38 87 PRO A C 1
ATOM 696 O O . PRO A 1 87 ? 0.347 -1.728 24.454 1.00 95.38 87 PRO A O 1
ATOM 699 N N . ASP A 1 88 ? 0.712 0.475 24.111 1.00 94.56 88 ASP A N 1
ATOM 700 C CA . ASP A 1 88 ? 2.175 0.469 24.237 1.00 94.56 88 ASP A CA 1
ATOM 701 C C . ASP A 1 88 ? 2.642 1.776 24.902 1.00 94.56 88 ASP A C 1
ATOM 703 O O . ASP A 1 88 ? 2.670 2.822 24.264 1.00 94.56 88 ASP A O 1
ATOM 707 N N . ASP A 1 89 ? 2.906 1.744 26.214 1.00 92.00 89 ASP A N 1
ATOM 708 C CA . ASP A 1 89 ? 3.423 2.870 27.018 1.00 92.00 89 ASP A CA 1
ATOM 709 C C . ASP A 1 89 ? 2.745 4.243 26.798 1.00 92.00 89 ASP A C 1
ATOM 711 O O . ASP A 1 89 ? 3.386 5.292 26.752 1.00 92.00 89 ASP A O 1
ATOM 715 N N . GLY A 1 90 ? 1.411 4.253 26.725 1.00 90.62 90 GLY A N 1
ATOM 716 C CA . GLY A 1 90 ? 0.618 5.475 26.527 1.00 90.62 90 GLY A CA 1
ATOM 717 C C . GLY A 1 90 ? 0.348 5.820 25.060 1.00 90.62 90 GLY A C 1
ATOM 718 O O . GLY A 1 90 ? -0.412 6.744 24.790 1.00 90.62 90 GLY A O 1
ATOM 719 N N . GLU A 1 91 ? 0.898 5.041 24.134 1.00 95.88 91 GLU A N 1
ATOM 720 C CA . GLU A 1 91 ? 0.571 5.031 22.713 1.00 95.88 91 GLU A CA 1
ATOM 721 C C . GLU A 1 91 ? -0.148 3.723 22.329 1.00 95.88 91 GLU A C 1
ATOM 723 O O . GLU A 1 91 ? -0.499 2.885 23.169 1.00 95.88 91 GLU A O 1
ATOM 728 N N . PHE A 1 92 ? -0.386 3.549 21.032 1.00 95.75 92 PHE A N 1
ATOM 729 C CA . PHE A 1 92 ? -0.962 2.356 20.433 1.00 95.75 92 PHE A CA 1
ATOM 730 C C . PHE A 1 92 ? -0.058 1.838 19.320 1.00 95.75 92 PHE A C 1
ATOM 732 O O . PHE A 1 92 ? 0.234 2.542 18.352 1.00 95.75 92 PHE A O 1
ATOM 739 N N . TYR A 1 93 ? 0.327 0.571 19.434 1.00 96.62 93 TYR A N 1
ATOM 740 C CA . TYR A 1 93 ? 0.965 -0.182 18.368 1.00 96.62 93 TYR A CA 1
ATOM 741 C C . TYR A 1 93 ? -0.104 -0.852 17.504 1.00 96.62 93 TYR A C 1
ATOM 743 O O . TYR A 1 93 ? -0.835 -1.735 17.963 1.00 96.62 93 TYR A O 1
ATOM 751 N N . ASN A 1 94 ? -0.197 -0.428 16.247 1.00 97.31 94 ASN A N 1
ATOM 752 C CA . ASN A 1 94 ? -1.138 -0.947 15.262 1.00 97.31 94 ASN A CA 1
ATOM 753 C C . ASN A 1 94 ? -0.362 -1.764 14.232 1.00 97.31 94 ASN A C 1
ATOM 755 O O . ASN A 1 94 ? 0.641 -1.283 13.708 1.00 97.31 94 ASN A O 1
ATOM 759 N N . THR A 1 95 ? -0.809 -2.981 13.930 1.00 97.31 95 THR A N 1
ATOM 760 C CA . THR A 1 95 ? -0.146 -3.865 12.964 1.00 97.31 95 THR A CA 1
ATOM 761 C C . THR A 1 95 ? -1.150 -4.678 12.160 1.00 97.31 95 THR A C 1
ATOM 763 O O . THR A 1 95 ? -2.197 -5.079 12.670 1.00 97.31 95 THR A O 1
ATOM 766 N N . ILE A 1 96 ? -0.809 -4.960 10.908 1.00 97.25 96 ILE A N 1
ATOM 767 C CA . ILE A 1 96 ? -1.544 -5.890 10.054 1.00 97.25 96 ILE A CA 1
ATOM 768 C C . ILE A 1 96 ? -0.574 -6.649 9.153 1.00 97.25 96 ILE A C 1
ATOM 770 O O . ILE A 1 96 ? 0.343 -6.054 8.589 1.00 97.25 96 ILE A O 1
ATOM 774 N N . ASP A 1 97 ? -0.807 -7.953 9.031 1.00 96.62 97 ASP A N 1
ATOM 775 C CA . ASP A 1 97 ? 0.003 -8.870 8.234 1.00 96.62 97 ASP A CA 1
ATOM 776 C C . ASP A 1 97 ? -0.850 -9.400 7.083 1.00 96.62 97 ASP A C 1
ATOM 778 O O . ASP A 1 97 ? -1.920 -9.972 7.311 1.00 96.62 97 ASP A O 1
ATOM 782 N N . LEU A 1 98 ? -0.387 -9.195 5.851 1.00 96.81 98 LEU A N 1
ATOM 783 C CA . LEU A 1 98 ? -1.058 -9.641 4.636 1.00 96.81 98 LEU A CA 1
ATOM 784 C C . LEU A 1 98 ? -0.161 -10.634 3.895 1.00 96.81 98 LEU A C 1
ATOM 786 O O . LEU A 1 98 ? 0.988 -10.338 3.582 1.00 96.81 98 LEU A O 1
ATOM 790 N N . THR A 1 99 ? -0.698 -11.811 3.592 1.00 94.94 99 THR A N 1
ATOM 791 C CA . THR A 1 99 ? -0.022 -12.853 2.791 1.00 94.94 99 THR A CA 1
ATOM 792 C C . THR A 1 99 ? -0.626 -13.013 1.401 1.00 94.94 99 THR A C 1
ATOM 794 O O . THR A 1 99 ? -0.090 -13.722 0.556 1.00 94.94 99 THR A O 1
ATOM 797 N N . LYS A 1 100 ? -1.780 -12.385 1.174 1.00 95.81 100 LYS A N 1
ATOM 798 C CA . LYS A 1 100 ? -2.557 -12.428 -0.061 1.00 95.81 100 LYS A CA 1
ATOM 799 C C . LYS A 1 100 ? -3.515 -11.246 -0.100 1.00 95.81 100 LYS A C 1
ATOM 801 O O . LYS A 1 100 ? -3.715 -10.574 0.919 1.00 95.81 100 LYS A O 1
ATOM 806 N N . ASP A 1 101 ? -4.179 -11.092 -1.234 1.00 96.62 101 ASP A N 1
ATOM 807 C CA . ASP A 1 101 ? -5.274 -10.147 -1.413 1.00 96.62 101 ASP A CA 1
ATOM 808 C C . ASP A 1 101 ? -6.314 -10.297 -0.300 1.00 96.62 101 ASP A C 1
ATOM 810 O O . ASP A 1 101 ? -6.753 -11.407 0.033 1.00 96.62 101 ASP A O 1
ATOM 814 N N . SER A 1 102 ? -6.656 -9.178 0.330 1.00 97.56 102 SER A N 1
ATOM 815 C CA . SER A 1 102 ? -7.369 -9.190 1.604 1.00 97.56 102 SER A CA 1
ATOM 816 C C . SER A 1 102 ? -8.292 -7.991 1.751 1.00 97.56 102 SER A C 1
ATOM 818 O O . SER A 1 102 ? -7.912 -6.854 1.482 1.00 97.56 102 SER A O 1
ATOM 820 N N . LEU A 1 103 ? -9.490 -8.255 2.277 1.00 98.12 103 LEU A N 1
ATOM 821 C CA . LEU A 1 103 ? -10.372 -7.228 2.817 1.00 98.12 103 LEU A CA 1
ATOM 822 C C . LEU A 1 103 ? -9.981 -6.946 4.268 1.00 98.12 103 LEU A C 1
ATOM 824 O O . LEU A 1 103 ? -9.919 -7.859 5.091 1.00 98.12 103 LEU A O 1
ATOM 828 N N . ILE A 1 104 ? -9.770 -5.684 4.595 1.00 97.75 104 ILE A N 1
ATOM 829 C CA . ILE A 1 104 ? -9.512 -5.189 5.941 1.00 97.75 104 ILE A CA 1
ATOM 830 C C . ILE A 1 104 ? -10.782 -4.493 6.409 1.00 97.75 104 ILE A C 1
ATOM 832 O O . ILE A 1 104 ? -11.273 -3.595 5.728 1.00 97.75 104 ILE A O 1
ATOM 836 N N . LYS A 1 105 ? -11.318 -4.904 7.561 1.00 96.50 105 LYS A N 1
ATOM 837 C CA . LYS A 1 105 ? -12.444 -4.217 8.208 1.00 96.50 105 LYS A CA 1
ATOM 838 C C . LYS A 1 105 ? -11.931 -3.442 9.409 1.00 96.50 105 LYS A C 1
ATOM 840 O O . LYS A 1 105 ? -11.241 -4.002 10.263 1.00 96.50 105 LYS A O 1
ATOM 845 N N . LEU A 1 106 ? -12.256 -2.159 9.455 1.00 97.31 106 LEU A N 1
ATOM 846 C CA . LEU A 1 106 ? -11.814 -1.251 10.500 1.00 97.31 106 LEU A CA 1
ATOM 847 C C . LEU A 1 106 ? -12.912 -1.051 11.558 1.00 97.31 106 LEU A C 1
ATOM 849 O O . LEU A 1 106 ? -14.092 -1.265 11.268 1.00 97.31 106 LEU A O 1
ATOM 853 N N . PRO A 1 107 ? -12.556 -0.640 12.790 1.00 95.81 107 PRO A N 1
ATOM 854 C CA . PRO A 1 107 ? -13.525 -0.423 13.866 1.00 95.81 107 PRO A CA 1
ATOM 855 C C . PRO A 1 107 ? -14.653 0.566 13.542 1.00 95.81 107 PRO A C 1
ATOM 857 O O . PRO A 1 107 ? -15.753 0.400 14.066 1.00 95.81 107 PRO A O 1
ATOM 860 N N . SER A 1 108 ? -14.410 1.572 12.692 1.00 96.69 108 SER A N 1
ATOM 861 C CA . SER A 1 108 ? -15.441 2.530 12.258 1.00 96.69 108 SER A CA 1
ATOM 862 C C . SER A 1 108 ? -16.536 1.903 11.385 1.00 96.69 108 SER A C 1
ATOM 864 O O . SER A 1 108 ? -17.592 2.507 11.208 1.00 96.69 108 SER A O 1
ATOM 866 N N . GLY A 1 109 ? -16.298 0.706 10.840 1.00 95.12 109 GLY A N 1
ATOM 867 C CA . GLY A 1 109 ? -17.092 0.114 9.764 1.00 95.12 109 GLY A CA 1
ATOM 868 C C . GLY A 1 109 ? -16.519 0.378 8.369 1.00 95.12 109 GLY A C 1
ATOM 869 O O . GLY A 1 109 ? -16.998 -0.225 7.408 1.00 95.12 109 GLY A O 1
ATOM 870 N N . ASP A 1 110 ? -15.480 1.212 8.256 1.00 97.62 110 ASP A N 1
ATOM 871 C CA . ASP A 1 110 ? -14.739 1.388 7.010 1.00 97.62 110 ASP A CA 1
ATOM 872 C C . ASP A 1 110 ? -14.089 0.073 6.574 1.00 97.62 110 ASP A C 1
ATOM 874 O O . ASP A 1 110 ? -13.757 -0.805 7.384 1.00 97.62 110 ASP A O 1
ATOM 878 N N . TRP A 1 111 ? -13.868 -0.047 5.270 1.00 97.50 111 TRP A N 1
ATOM 879 C CA . TRP A 1 111 ? -13.185 -1.188 4.695 1.00 97.50 111 TRP A CA 1
ATOM 880 C C . TRP A 1 111 ? -12.113 -0.747 3.712 1.00 97.50 111 TRP A C 1
ATOM 882 O O . TRP A 1 111 ? -12.214 0.296 3.069 1.00 97.50 111 TRP A O 1
ATOM 892 N N . ILE A 1 112 ? -11.080 -1.576 3.602 1.00 98.50 112 ILE A N 1
ATOM 893 C CA . ILE A 1 112 ? -9.989 -1.402 2.650 1.00 98.50 112 ILE A CA 1
ATOM 894 C C . ILE A 1 112 ? -9.738 -2.752 1.995 1.00 98.50 112 ILE A C 1
ATOM 896 O O . ILE A 1 112 ? -9.504 -3.733 2.695 1.00 98.50 112 ILE A O 1
ATOM 900 N N . TYR A 1 113 ? -9.773 -2.825 0.669 1.00 98.50 113 TYR A N 1
ATOM 901 C CA . TYR A 1 113 ? -9.333 -4.019 -0.045 1.00 98.50 113 TYR A CA 1
ATOM 902 C C . TYR A 1 113 ? -7.930 -3.800 -0.587 1.00 98.50 113 TYR A C 1
ATOM 904 O O . TYR A 1 113 ? -7.700 -2.812 -1.280 1.00 98.50 113 TYR A O 1
ATOM 912 N N . VAL A 1 114 ? -7.008 -4.709 -0.281 1.00 98.25 114 VAL A N 1
ATOM 913 C CA . VAL A 1 114 ? -5.603 -4.627 -0.694 1.00 98.25 114 VAL A CA 1
ATOM 914 C C . VAL A 1 114 ? -5.274 -5.797 -1.612 1.00 98.25 114 VAL A C 1
ATOM 916 O O . VAL A 1 114 ? -5.561 -6.940 -1.262 1.00 98.25 114 VAL A O 1
ATOM 919 N N . ILE A 1 115 ? -4.648 -5.505 -2.750 1.00 97.88 115 ILE A N 1
ATOM 920 C CA . ILE A 1 115 ? -4.010 -6.471 -3.649 1.00 97.88 115 ILE A CA 1
ATOM 921 C C . ILE A 1 115 ? -2.500 -6.284 -3.537 1.00 97.88 115 ILE A C 1
ATOM 923 O O . ILE A 1 115 ? -2.014 -5.151 -3.584 1.00 97.88 115 ILE A O 1
ATOM 927 N N . ILE A 1 116 ? -1.765 -7.383 -3.382 1.00 97.31 116 ILE A N 1
ATOM 928 C CA . ILE A 1 116 ? -0.307 -7.361 -3.212 1.00 97.31 116 ILE A CA 1
ATOM 929 C C . ILE A 1 116 ? 0.387 -8.112 -4.349 1.00 97.31 116 ILE A C 1
ATOM 931 O O . ILE A 1 116 ? -0.124 -9.105 -4.861 1.00 97.31 116 ILE A O 1
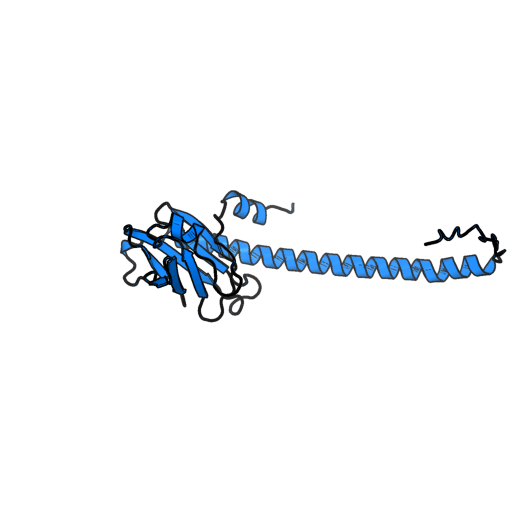ATOM 935 N N . HIS A 1 117 ? 1.575 -7.653 -4.724 1.00 96.75 117 HIS A N 1
ATOM 936 C CA . HIS A 1 117 ? 2.436 -8.283 -5.714 1.00 96.75 117 HIS A CA 1
ATOM 937 C C . HIS A 1 117 ? 3.874 -8.318 -5.208 1.00 96.75 117 HIS A C 1
ATOM 939 O O . HIS A 1 117 ? 4.392 -7.307 -4.727 1.00 96.75 117 HIS A O 1
ATOM 945 N N . SER A 1 118 ? 4.519 -9.479 -5.331 1.00 95.88 118 SER A N 1
ATOM 946 C CA . SER A 1 118 ? 5.928 -9.634 -4.996 1.00 95.88 118 SER A CA 1
ATOM 947 C C . SER A 1 118 ? 6.802 -9.474 -6.229 1.00 95.88 118 SER A C 1
ATOM 949 O O . SER A 1 118 ? 6.602 -10.120 -7.257 1.00 95.88 118 SER A O 1
ATOM 951 N N . GLY A 1 119 ? 7.881 -8.710 -6.094 1.00 93.50 119 GLY A N 1
ATOM 952 C CA . GLY A 1 119 ? 8.942 -8.661 -7.089 1.00 93.50 119 GLY A CA 1
ATOM 953 C C . GLY A 1 119 ? 9.651 -10.006 -7.262 1.00 93.50 119 GLY A C 1
ATOM 954 O O . GLY A 1 119 ? 10.464 -10.151 -8.172 1.00 93.50 119 GLY A O 1
ATOM 955 N N . HIS A 1 120 ? 9.419 -10.999 -6.395 1.00 92.94 120 HIS A N 1
ATOM 956 C CA . HIS A 1 120 ? 9.853 -12.377 -6.632 1.00 92.94 120 HIS A CA 1
ATOM 957 C C . HIS A 1 120 ? 9.038 -13.083 -7.724 1.00 92.94 120 HIS A C 1
ATOM 959 O O . HIS A 1 120 ? 9.605 -13.941 -8.397 1.00 92.94 120 HIS A O 1
ATOM 965 N N . ASP A 1 121 ? 7.780 -12.688 -7.933 1.00 94.69 121 ASP A N 1
ATOM 966 C CA . ASP A 1 121 ? 6.893 -13.274 -8.941 1.00 94.69 121 ASP A CA 1
ATOM 967 C C . ASP A 1 121 ? 7.140 -12.661 -10.325 1.00 94.69 121 ASP A C 1
ATOM 969 O O . ASP A 1 121 ? 7.297 -13.380 -11.311 1.00 94.69 121 ASP A O 1
ATOM 973 N N . ASN A 1 122 ? 7.254 -11.330 -10.392 1.00 94.75 122 ASN A N 1
ATOM 974 C CA . ASN A 1 122 ? 7.694 -10.613 -11.589 1.00 94.75 122 ASN A CA 1
ATOM 975 C C . ASN A 1 122 ? 8.588 -9.421 -11.209 1.00 94.75 122 ASN A C 1
ATOM 977 O O . ASN A 1 122 ? 8.150 -8.458 -10.572 1.00 94.75 122 ASN A O 1
ATOM 981 N N . LYS A 1 123 ? 9.852 -9.474 -11.644 1.00 92.81 123 LYS A N 1
ATOM 982 C CA . LYS A 1 123 ? 10.853 -8.427 -11.393 1.00 92.81 123 LYS A CA 1
ATOM 983 C C . LYS A 1 123 ? 10.529 -7.107 -12.086 1.00 92.81 123 LYS A C 1
ATOM 985 O O . LYS A 1 123 ? 10.963 -6.072 -11.590 1.00 92.81 123 LYS A O 1
ATOM 990 N N . LEU A 1 124 ? 9.788 -7.141 -13.193 1.00 91.19 124 LEU A N 1
ATOM 991 C CA . LEU A 1 124 ? 9.471 -5.950 -13.972 1.00 91.19 124 LEU A CA 1
ATOM 992 C C . LEU A 1 124 ? 8.430 -5.076 -13.256 1.00 91.19 124 LEU A C 1
ATOM 994 O O . LEU A 1 124 ? 8.615 -3.868 -13.101 1.00 91.19 124 LEU A O 1
ATOM 998 N N . ILE A 1 125 ? 7.410 -5.712 -12.675 1.00 92.88 125 ILE A N 1
ATOM 999 C CA . ILE A 1 125 ? 6.425 -5.042 -11.816 1.00 92.88 125 ILE A CA 1
ATOM 1000 C C . ILE A 1 125 ? 7.082 -4.590 -10.502 1.00 92.88 125 ILE A C 1
ATOM 1002 O O . ILE A 1 125 ? 6.953 -3.425 -10.116 1.00 92.88 125 ILE A O 1
ATOM 1006 N N . GLY A 1 126 ? 7.838 -5.479 -9.849 1.00 94.12 126 GLY A N 1
ATOM 1007 C CA . GLY A 1 126 ? 8.463 -5.224 -8.548 1.00 94.12 126 GLY A CA 1
ATOM 1008 C C . GLY A 1 126 ? 7.526 -5.470 -7.360 1.00 94.12 126 GLY A C 1
ATOM 1009 O O . GLY A 1 126 ? 6.470 -6.090 -7.499 1.00 94.12 126 GLY A O 1
ATOM 1010 N N . ASP A 1 127 ? 7.942 -5.013 -6.177 1.00 95.94 127 ASP A N 1
ATOM 1011 C CA . ASP A 1 127 ? 7.133 -5.081 -4.957 1.00 95.94 127 ASP A CA 1
ATOM 1012 C C . ASP A 1 127 ? 6.109 -3.942 -4.948 1.00 95.94 127 ASP A C 1
ATOM 1014 O O . ASP A 1 127 ? 6.466 -2.761 -5.025 1.00 95.94 127 ASP A O 1
ATOM 1018 N N . LEU A 1 128 ? 4.825 -4.294 -4.892 1.00 96.00 128 LEU A N 1
ATOM 1019 C CA . LEU A 1 128 ? 3.754 -3.312 -4.976 1.00 96.00 128 LEU A CA 1
ATOM 1020 C C . LEU A 1 128 ? 2.507 -3.795 -4.246 1.00 96.00 128 LEU A C 1
ATOM 1022 O O . LEU A 1 128 ? 2.103 -4.948 -4.345 1.00 96.00 128 LEU A O 1
ATOM 1026 N N . SER A 1 129 ? 1.870 -2.887 -3.523 1.00 97.81 129 SER A N 1
ATOM 1027 C CA . SER A 1 129 ? 0.555 -3.091 -2.929 1.00 97.81 129 SER A CA 1
ATOM 1028 C C . SER A 1 129 ? -0.363 -1.971 -3.377 1.00 97.81 129 SER A C 1
ATOM 1030 O O . SER A 1 129 ? 0.015 -0.802 -3.302 1.00 97.81 129 SER A O 1
ATOM 1032 N N . ILE A 1 130 ? -1.561 -2.318 -3.837 1.00 97.81 130 ILE A N 1
ATOM 1033 C CA . ILE A 1 130 ? -2.591 -1.359 -4.235 1.00 97.81 130 ILE A CA 1
ATOM 1034 C C . ILE A 1 130 ? -3.820 -1.611 -3.386 1.00 97.81 130 ILE A C 1
ATOM 1036 O O . ILE A 1 130 ? -4.264 -2.747 -3.235 1.00 97.81 130 ILE A O 1
ATOM 1040 N N . ALA A 1 131 ? -4.359 -0.542 -2.824 1.00 98.25 131 ALA A N 1
ATOM 1041 C CA . ALA A 1 131 ? -5.507 -0.590 -1.949 1.00 98.25 131 ALA A CA 1
ATOM 1042 C C . ALA A 1 131 ? -6.622 0.314 -2.467 1.00 98.25 131 ALA A C 1
ATOM 1044 O O . ALA A 1 131 ? -6.349 1.391 -2.993 1.00 98.25 131 ALA A O 1
ATOM 1045 N N . ARG A 1 132 ? -7.872 -0.105 -2.271 1.00 98.19 132 ARG A N 1
ATOM 1046 C CA . ARG A 1 132 ? -9.066 0.719 -2.474 1.00 98.19 132 ARG A CA 1
ATOM 1047 C C . ARG A 1 132 ? -9.845 0.805 -1.173 1.00 98.19 132 ARG A C 1
ATOM 1049 O O . ARG A 1 132 ? -10.027 -0.212 -0.503 1.00 98.19 132 ARG A O 1
ATOM 1056 N N . ASP A 1 133 ? -10.302 2.001 -0.840 1.00 98.25 133 ASP A N 1
ATOM 1057 C CA . ASP A 1 133 ? -11.147 2.241 0.324 1.00 98.25 133 ASP A CA 1
ATOM 1058 C C . ASP A 1 133 ? -12.645 2.273 -0.029 1.00 98.25 133 ASP A C 1
ATOM 1060 O O . ASP A 1 133 ? -13.051 2.206 -1.194 1.00 98.25 133 ASP A O 1
ATOM 1064 N N . GLN A 1 134 ? -13.480 2.414 0.996 1.00 97.19 134 GLN A N 1
ATOM 1065 C CA . GLN A 1 134 ? -14.931 2.510 0.883 1.00 97.19 134 GLN A CA 1
ATOM 1066 C C . GLN A 1 134 ? -15.438 3.721 0.092 1.00 97.19 134 GLN A C 1
ATOM 1068 O O . GLN A 1 134 ? -16.549 3.676 -0.436 1.00 97.19 134 GLN A O 1
ATOM 1073 N N . SER A 1 135 ? -14.647 4.792 -0.010 1.00 97.00 135 SER A N 1
ATOM 1074 C CA . SER A 1 135 ? -14.977 5.968 -0.823 1.00 97.00 135 SER A CA 1
ATOM 1075 C C . SER A 1 135 ? -14.670 5.762 -2.311 1.00 97.00 135 SER A C 1
ATOM 1077 O O . SER A 1 135 ? -15.058 6.574 -3.149 1.00 97.00 135 SER A O 1
ATOM 1079 N N . GLY A 1 136 ? -14.007 4.653 -2.648 1.00 96.31 136 GLY A N 1
ATOM 1080 C CA . GLY A 1 136 ? -13.520 4.357 -3.986 1.00 96.31 136 GLY A CA 1
ATOM 1081 C C . GLY A 1 136 ? -12.135 4.929 -4.267 1.00 96.31 136 GLY A C 1
ATOM 1082 O O . GLY A 1 136 ? -11.655 4.793 -5.389 1.00 96.31 136 GLY A O 1
ATOM 1083 N N . GLN A 1 137 ? -11.477 5.529 -3.276 1.00 97.31 137 GLN A N 1
ATOM 1084 C CA . GLN A 1 137 ? -10.149 6.080 -3.447 1.00 97.31 137 GLN A CA 1
ATOM 1085 C C . GLN A 1 137 ? -9.101 4.970 -3.503 1.00 97.31 137 GLN A C 1
ATOM 1087 O O . GLN A 1 137 ? -9.100 4.052 -2.681 1.00 97.31 137 GLN A O 1
ATOM 1092 N N . VAL A 1 138 ? -8.179 5.092 -4.458 1.00 97.25 138 VAL A N 1
ATOM 1093 C CA . VAL A 1 138 ? -7.065 4.161 -4.639 1.00 97.25 138 VAL A CA 1
ATOM 1094 C C . VAL A 1 138 ? -5.773 4.727 -4.057 1.00 97.25 138 VAL A C 1
ATOM 1096 O O . VAL A 1 138 ? -5.474 5.920 -4.191 1.00 97.25 138 VAL A O 1
ATOM 1099 N N . TYR A 1 139 ? -5.003 3.846 -3.427 1.00 97.94 139 TYR A N 1
ATOM 1100 C CA . TYR A 1 139 ? -3.704 4.107 -2.827 1.00 97.94 139 TYR A CA 1
ATOM 1101 C C . TYR A 1 139 ? -2.707 3.031 -3.249 1.00 97.94 139 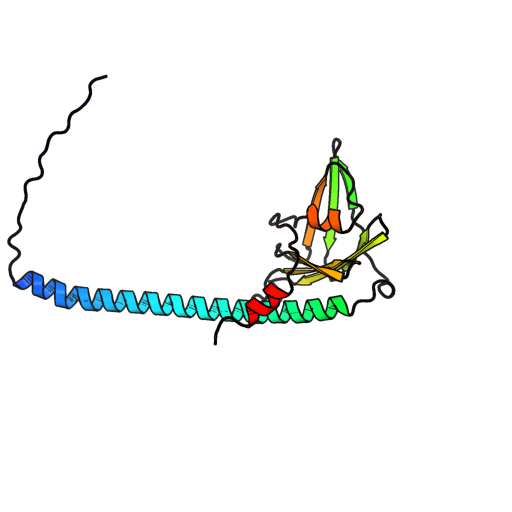TYR A C 1
ATOM 1103 O O . TYR A 1 139 ? -3.090 1.895 -3.521 1.00 97.94 139 TYR A O 1
ATOM 1111 N N . PHE A 1 140 ? -1.420 3.362 -3.245 1.00 96.81 140 PHE A N 1
ATOM 1112 C CA . PHE A 1 140 ? -0.350 2.404 -3.498 1.00 96.81 140 PHE A CA 1
ATOM 1113 C C . PHE A 1 140 ? 0.782 2.509 -2.471 1.00 96.81 140 PHE A C 1
ATOM 1115 O O . PHE A 1 140 ? 0.985 3.547 -1.834 1.00 96.81 140 PHE A O 1
ATOM 1122 N N . ASN A 1 141 ? 1.525 1.417 -2.311 1.00 97.25 141 ASN A N 1
ATOM 1123 C CA . ASN A 1 141 ? 2.705 1.312 -1.462 1.00 97.25 141 ASN A CA 1
ATOM 1124 C C . ASN A 1 141 ? 3.731 0.379 -2.124 1.00 97.25 141 ASN A C 1
ATOM 1126 O O . ASN A 1 141 ? 3.365 -0.691 -2.599 1.00 97.25 141 ASN A O 1
ATOM 1130 N N . GLN A 1 142 ? 5.001 0.785 -2.162 1.00 95.56 142 GLN A N 1
ATOM 1131 C CA . GLN A 1 142 ? 6.101 0.041 -2.802 1.00 95.56 142 GLN A CA 1
ATOM 1132 C C . GLN A 1 142 ? 7.035 -0.626 -1.777 1.00 95.56 142 GLN A C 1
ATOM 1134 O O . GLN A 1 142 ? 8.228 -0.768 -2.025 1.00 95.56 142 GLN A O 1
ATOM 1139 N N . GLY A 1 143 ? 6.523 -0.944 -0.587 1.00 92.12 143 GLY A N 1
ATOM 1140 C CA . GLY A 1 143 ? 7.273 -1.670 0.433 1.00 92.12 143 GLY A CA 1
ATOM 1141 C C . GLY A 1 143 ? 7.542 -3.111 0.013 1.00 92.12 143 GLY A C 1
ATOM 1142 O O . GLY A 1 143 ? 6.755 -3.708 -0.721 1.00 92.12 143 GLY A O 1
ATOM 1143 N N . HIS A 1 144 ? 8.646 -3.672 0.496 1.00 92.69 144 HIS A N 1
ATOM 1144 C CA . HIS A 1 144 ? 9.089 -5.017 0.152 1.00 92.69 144 HIS A CA 1
ATOM 1145 C C . HIS A 1 144 ? 8.062 -6.110 0.510 1.00 92.69 144 HIS A C 1
ATOM 1147 O O . HIS A 1 144 ? 7.602 -6.199 1.653 1.00 92.69 144 HIS A O 1
ATOM 1153 N N . VAL A 1 145 ? 7.758 -6.992 -0.451 1.00 92.25 145 VAL A N 1
ATOM 1154 C CA . VAL A 1 145 ? 6.815 -8.111 -0.296 1.00 92.25 145 VAL A CA 1
ATOM 1155 C C . VAL A 1 145 ? 7.572 -9.433 -0.445 1.00 92.25 145 VAL A C 1
ATOM 1157 O O . VAL A 1 145 ? 7.926 -9.843 -1.550 1.00 92.25 145 VAL A O 1
ATOM 1160 N N . CYS A 1 146 ? 7.788 -10.146 0.664 1.00 88.38 146 CYS A N 1
ATOM 1161 C CA . CYS A 1 146 ? 8.496 -11.433 0.682 1.00 88.38 146 CYS A CA 1
ATOM 1162 C C . CYS A 1 146 ? 7.676 -12.496 1.426 1.00 88.38 146 CYS A C 1
ATOM 1164 O O . CYS A 1 146 ? 7.910 -12.799 2.595 1.00 88.38 146 CYS A O 1
ATOM 1166 N N . GLY A 1 147 ? 6.656 -13.032 0.748 1.00 87.38 147 GLY A N 1
ATOM 1167 C CA . GLY A 1 147 ? 5.699 -14.002 1.299 1.00 87.38 147 GLY A CA 1
ATOM 1168 C C . GLY A 1 147 ? 4.630 -13.380 2.205 1.00 87.38 147 GLY A C 1
ATOM 1169 O O . GLY A 1 147 ? 3.448 -13.667 2.038 1.00 87.38 147 GLY A O 1
ATOM 1170 N N . GLU A 1 148 ? 5.027 -12.493 3.117 1.00 92.69 148 GLU A N 1
ATOM 1171 C CA . GLU A 1 148 ? 4.129 -11.615 3.870 1.00 92.69 148 GLU A CA 1
ATOM 1172 C C . GLU A 1 148 ? 4.571 -10.154 3.740 1.00 92.69 148 GLU A C 1
ATOM 1174 O O . GLU A 1 148 ? 5.766 -9.860 3.654 1.00 92.69 148 GLU A O 1
ATOM 1179 N N . ILE A 1 149 ? 3.609 -9.232 3.750 1.00 95.44 149 ILE A N 1
ATOM 1180 C CA . ILE A 1 149 ? 3.854 -7.812 3.994 1.00 95.44 149 ILE A CA 1
ATOM 1181 C C . ILE A 1 149 ? 3.191 -7.417 5.30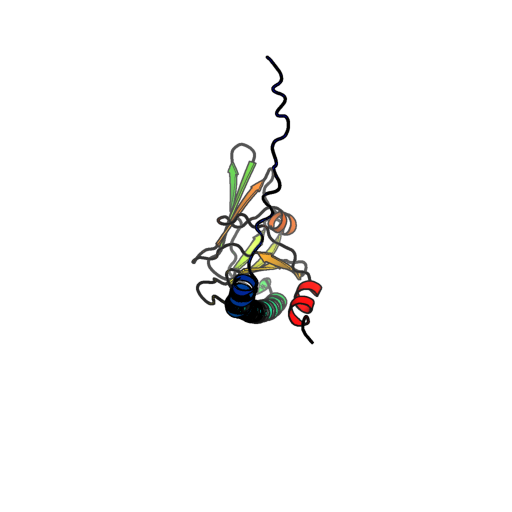9 1.00 95.44 149 ILE A C 1
ATOM 1183 O O . ILE A 1 149 ? 2.011 -7.681 5.548 1.00 95.44 149 ILE A O 1
ATOM 1187 N N . ARG A 1 150 ? 3.973 -6.784 6.182 1.00 97.12 150 ARG A N 1
ATOM 1188 C CA . ARG A 1 150 ? 3.509 -6.257 7.465 1.00 97.12 150 ARG A CA 1
ATOM 1189 C C . ARG A 1 150 ? 3.469 -4.745 7.396 1.00 97.12 150 ARG A C 1
ATOM 1191 O O . ARG A 1 150 ? 4.499 -4.125 7.137 1.00 97.12 150 ARG A O 1
ATOM 1198 N N . TYR A 1 151 ? 2.322 -4.159 7.714 1.00 97.50 151 TYR A N 1
ATOM 1199 C CA . TYR A 1 151 ? 2.196 -2.724 7.948 1.00 97.50 151 TYR A CA 1
ATOM 1200 C C . TYR A 1 151 ? 2.077 -2.447 9.438 1.00 97.50 151 TYR A C 1
ATOM 1202 O O . TYR A 1 151 ? 1.376 -3.168 10.148 1.00 97.50 151 TYR A O 1
ATOM 1210 N N . LYS A 1 152 ? 2.748 -1.398 9.917 1.00 97.44 152 LYS A N 1
ATOM 1211 C CA . LYS A 1 152 ? 2.714 -1.004 11.327 1.00 97.44 152 LYS A CA 1
ATOM 1212 C C . LYS A 1 152 ? 2.717 0.507 11.527 1.00 97.44 152 LYS A C 1
ATOM 1214 O O . LYS A 1 152 ? 3.231 1.251 10.692 1.00 97.44 152 LYS A O 1
ATOM 1219 N N . ALA A 1 153 ? 2.186 0.939 12.664 1.00 97.31 153 ALA A N 1
ATOM 1220 C CA . ALA A 1 153 ? 2.225 2.321 13.125 1.00 97.31 153 ALA A CA 1
ATOM 1221 C C . ALA A 1 153 ? 2.254 2.396 14.655 1.00 97.31 153 ALA A C 1
ATOM 1223 O O . ALA A 1 153 ? 1.629 1.576 15.326 1.00 97.31 153 ALA A O 1
ATOM 1224 N N . HIS A 1 154 ? 2.932 3.417 15.180 1.00 96.69 154 HIS A N 1
ATOM 1225 C CA . HIS A 1 154 ? 2.767 3.882 16.557 1.00 96.69 154 HIS A CA 1
ATOM 1226 C C . HIS A 1 154 ? 1.989 5.196 16.519 1.00 96.69 154 HIS A C 1
ATOM 1228 O O . HIS A 1 154 ? 2.384 6.125 15.809 1.00 96.69 154 HIS A O 1
ATOM 1234 N N . THR A 1 155 ? 0.860 5.252 17.218 1.00 97.50 155 THR A N 1
ATOM 1235 C CA . THR A 1 155 ? -0.053 6.401 17.209 1.00 97.50 155 THR A CA 1
ATOM 1236 C C . THR A 1 1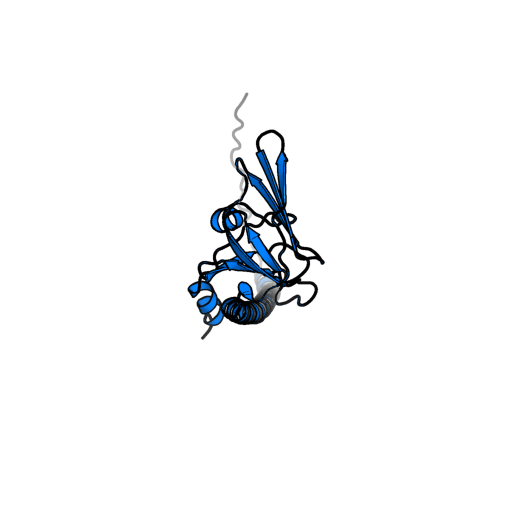55 ? -0.544 6.718 18.617 1.00 97.50 155 THR A C 1
ATOM 1238 O O . THR A 1 155 ? -0.613 5.849 19.479 1.00 97.50 155 THR A O 1
ATOM 1241 N N . GLN A 1 156 ? -0.922 7.974 18.857 1.00 97.19 156 GLN A N 1
ATOM 1242 C CA . GLN A 1 156 ? -1.464 8.420 20.151 1.00 97.19 156 GLN A CA 1
ATOM 1243 C C . GLN A 1 156 ? -2.896 7.911 20.404 1.00 97.19 156 GLN A C 1
ATOM 1245 O O . GLN A 1 156 ? -3.354 7.854 21.542 1.00 97.19 156 GLN A O 1
ATOM 1250 N N . SER A 1 157 ? -3.607 7.524 19.346 1.00 96.56 157 SER A N 1
ATOM 1251 C CA . SER A 1 157 ? -4.953 6.948 19.384 1.00 96.56 157 SER A CA 1
ATOM 1252 C C . SER A 1 157 ? -5.016 5.661 18.555 1.00 96.56 157 SER A C 1
ATOM 1254 O O . SER A 1 157 ? -4.221 5.505 17.624 1.00 96.56 157 SER A O 1
ATOM 1256 N N . PRO A 1 158 ? -5.944 4.731 18.849 1.00 96.75 158 PRO A N 1
ATOM 1257 C CA . PRO A 1 158 ? -6.219 3.598 17.970 1.00 96.75 158 PRO A CA 1
ATOM 1258 C C . PRO A 1 158 ? -6.585 4.075 16.566 1.00 96.75 158 PRO A C 1
ATOM 1260 O O . PRO A 1 158 ? -7.295 5.067 16.428 1.00 96.75 158 PRO A O 1
ATOM 1263 N N . ILE A 1 159 ? -6.148 3.340 15.546 1.00 97.69 159 ILE A N 1
ATOM 1264 C CA . ILE A 1 159 ? -6.568 3.592 14.166 1.00 97.69 159 ILE A CA 1
ATOM 1265 C C . ILE A 1 159 ? -7.940 2.964 13.964 1.00 97.69 159 ILE A C 1
ATOM 1267 O O . ILE A 1 159 ? -8.124 1.757 14.142 1.00 97.69 159 ILE A O 1
ATOM 1271 N N . THR A 1 160 ? -8.906 3.800 13.611 1.00 97.31 160 THR A N 1
ATOM 1272 C CA . THR A 1 160 ? -10.308 3.402 13.506 1.00 97.31 160 THR A CA 1
ATOM 1273 C C . THR A 1 160 ? -10.885 3.588 12.116 1.00 97.31 160 THR A C 1
ATOM 1275 O O . THR A 1 160 ? -11.805 2.843 11.791 1.00 97.31 160 THR A O 1
ATOM 1278 N N . SER A 1 161 ? -10.342 4.506 11.308 1.00 98.25 161 SER A N 1
ATOM 1279 C CA . SER A 1 161 ? -10.847 4.856 9.974 1.00 98.25 161 SER A CA 1
ATOM 1280 C C . SER A 1 161 ? -9.855 4.569 8.845 1.00 98.25 161 SER A C 1
ATOM 1282 O O . SER A 1 161 ? -8.655 4.374 9.077 1.00 98.25 161 SER A O 1
ATOM 1284 N N . SER A 1 162 ? -10.354 4.534 7.605 1.00 98.25 162 SER A N 1
ATOM 1285 C CA . SER A 1 162 ? -9.497 4.337 6.426 1.00 98.25 162 SER A CA 1
ATOM 1286 C C . SER A 1 162 ? -8.500 5.484 6.240 1.00 98.25 162 SER A C 1
ATOM 1288 O O . SER A 1 162 ? -7.340 5.253 5.906 1.00 98.25 162 SER A O 1
ATOM 1290 N N . GLU A 1 163 ? -8.915 6.716 6.531 1.00 98.25 163 GLU A N 1
ATOM 1291 C CA . GLU A 1 163 ? -8.050 7.896 6.486 1.00 98.25 163 GLU A CA 1
ATOM 1292 C C . GLU A 1 163 ? -6.859 7.759 7.447 1.00 98.25 163 GLU A C 1
ATOM 1294 O O . GLU A 1 163 ? -5.707 7.910 7.035 1.00 98.25 163 GLU A O 1
ATOM 1299 N N . GLU A 1 164 ? -7.117 7.398 8.709 1.00 98.06 164 GLU A N 1
ATOM 1300 C CA . GLU A 1 164 ? -6.070 7.167 9.711 1.00 98.06 164 GLU A CA 1
ATOM 1301 C C . GLU A 1 164 ? -5.153 6.003 9.315 1.00 98.06 164 GLU A C 1
ATOM 1303 O O . GLU A 1 164 ? -3.939 6.067 9.531 1.00 98.06 164 GLU A O 1
ATOM 1308 N N . PHE A 1 165 ? -5.713 4.952 8.704 1.00 98.31 165 PHE A N 1
ATOM 1309 C CA . PHE A 1 165 ? -4.940 3.827 8.187 1.00 98.31 165 PHE A CA 1
ATOM 1310 C C . PHE A 1 165 ? -3.904 4.301 7.163 1.00 98.31 165 PHE A C 1
ATOM 1312 O O . PHE A 1 165 ? -2.711 4.069 7.361 1.00 98.31 165 PHE A O 1
ATOM 1319 N N . PHE A 1 166 ? -4.321 4.997 6.101 1.00 98.19 166 PHE A N 1
ATOM 1320 C CA . PHE A 1 166 ? -3.396 5.427 5.045 1.00 98.19 166 PHE A CA 1
ATOM 1321 C C . PHE A 1 166 ? -2.431 6.521 5.506 1.00 98.19 166 PHE A C 1
ATOM 1323 O O . PHE A 1 166 ? -1.311 6.602 4.999 1.00 98.19 166 PHE A O 1
ATOM 1330 N N . LEU A 1 167 ? -2.836 7.335 6.483 1.00 98.06 167 LEU A N 1
ATOM 1331 C CA . LEU A 1 167 ? -1.991 8.373 7.062 1.00 98.06 167 LEU A CA 1
ATOM 1332 C C . LEU A 1 167 ? -0.861 7.799 7.931 1.00 98.06 167 LEU A C 1
ATOM 1334 O O . LEU A 1 167 ? 0.260 8.317 7.910 1.00 98.06 167 LEU A O 1
ATOM 1338 N N . HIS A 1 168 ? -1.145 6.757 8.717 1.00 98.06 168 HIS A N 1
ATOM 1339 C CA . HIS A 1 168 ? -0.236 6.294 9.766 1.00 98.06 168 HIS A CA 1
ATOM 1340 C C . HIS A 1 168 ? 0.464 4.968 9.468 1.00 98.06 168 HIS A C 1
ATOM 1342 O O . HIS A 1 168 ? 1.635 4.832 9.839 1.00 98.06 168 HIS A O 1
ATOM 1348 N N . LEU A 1 169 ? -0.202 3.995 8.832 1.00 97.56 169 LEU A N 1
ATOM 1349 C CA . LEU A 1 169 ? 0.413 2.694 8.557 1.00 97.56 169 LEU A CA 1
ATOM 1350 C C . LEU A 1 169 ? 1.489 2.813 7.482 1.00 97.56 169 LEU A C 1
ATOM 1352 O O . LEU A 1 169 ? 1.294 3.387 6.412 1.00 97.56 169 LEU A O 1
ATOM 1356 N N . LYS A 1 170 ? 2.639 2.212 7.777 1.00 97.75 170 LYS A N 1
ATOM 1357 C CA . LYS A 1 170 ? 3.787 2.120 6.875 1.00 97.75 170 LYS A CA 1
ATOM 1358 C C . LYS A 1 170 ? 4.224 0.679 6.781 1.00 97.75 170 LYS A C 1
ATOM 1360 O O . LYS A 1 170 ? 4.014 -0.084 7.728 1.00 97.75 170 LYS A O 1
ATOM 1365 N N . ASP A 1 171 ? 4.829 0.302 5.665 1.00 95.38 171 ASP A N 1
ATOM 1366 C CA . ASP A 1 171 ? 5.404 -1.032 5.568 1.00 95.38 171 ASP A CA 1
ATOM 1367 C C . ASP A 1 171 ? 6.516 -1.185 6.625 1.00 95.38 171 ASP A C 1
ATOM 1369 O O . ASP A 1 171 ? 7.203 -0.232 7.009 1.00 95.38 171 ASP A O 1
ATOM 1373 N N . SER A 1 172 ? 6.644 -2.378 7.192 1.00 93.50 172 SER A N 1
ATOM 1374 C CA . SER A 1 172 ? 7.509 -2.575 8.352 1.00 93.50 172 SER A CA 1
ATOM 1375 C C . SER A 1 172 ? 8.997 -2.653 8.009 1.00 93.50 172 SER A C 1
ATOM 1377 O O . SER A 1 172 ? 9.813 -2.451 8.918 1.00 93.50 172 SER A O 1
ATOM 1379 N N . SER A 1 173 ? 9.314 -2.931 6.741 1.00 92.81 173 SER A N 1
ATOM 1380 C CA . SER A 1 173 ? 10.658 -3.178 6.221 1.00 92.81 173 SER A CA 1
ATOM 1381 C C . SER A 1 173 ? 11.323 -1.866 5.806 1.00 92.81 173 SER A C 1
ATOM 1383 O O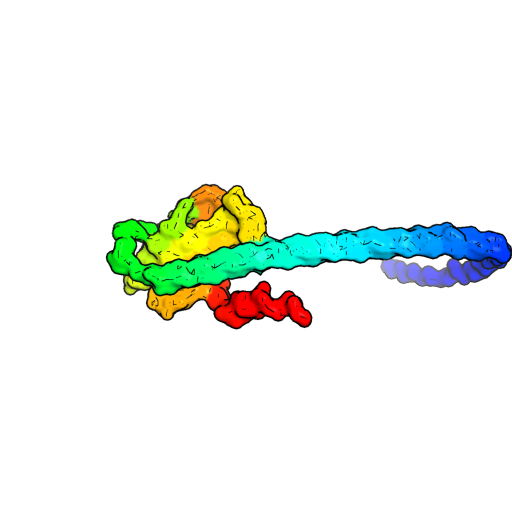 . SER A 1 173 ? 12.328 -1.466 6.395 1.00 92.81 173 SER A O 1
ATOM 1385 N N . ASP A 1 174 ? 10.701 -1.154 4.871 1.00 91.75 174 ASP A N 1
ATOM 1386 C CA . ASP A 1 174 ? 11.219 0.044 4.213 1.00 91.75 174 ASP A CA 1
ATOM 1387 C C . ASP A 1 174 ? 10.648 1.342 4.807 1.00 91.75 174 ASP A C 1
ATOM 1389 O O . ASP A 1 174 ? 11.198 2.425 4.591 1.00 91.75 174 ASP A O 1
ATOM 1393 N N . LYS A 1 175 ? 9.592 1.250 5.630 1.00 94.75 175 LYS A N 1
ATOM 1394 C CA . LYS A 1 175 ? 8.914 2.388 6.284 1.00 94.75 175 LYS A CA 1
ATOM 1395 C C . LYS A 1 175 ? 8.314 3.387 5.289 1.00 94.75 175 LYS A C 1
ATOM 1397 O O . LYS A 1 175 ? 8.130 4.566 5.614 1.00 94.75 175 LYS A O 1
ATOM 1402 N N . LEU A 1 176 ? 7.982 2.925 4.093 1.00 94.25 176 LEU A N 1
ATOM 1403 C CA . LEU A 1 176 ? 7.263 3.645 3.060 1.00 94.25 176 LEU A CA 1
ATOM 1404 C C . LEU A 1 176 ? 5.797 3.806 3.456 1.00 94.25 176 LEU A C 1
ATOM 1406 O O . LEU A 1 176 ? 5.131 2.888 3.940 1.00 94.25 176 LEU A O 1
ATOM 1410 N N . SER A 1 177 ? 5.304 5.024 3.258 1.00 97.12 177 SER A N 1
ATOM 1411 C CA . SER A 1 177 ? 3.910 5.391 3.515 1.00 97.12 177 SER A CA 1
ATOM 1412 C C . SER A 1 177 ? 3.064 5.131 2.277 1.00 97.12 177 SER A C 1
ATOM 1414 O O . SER A 1 177 ? 3.578 5.127 1.157 1.00 97.12 177 SER A O 1
ATOM 1416 N N . TRP A 1 178 ? 1.767 4.932 2.481 1.00 98.00 178 TRP A N 1
ATOM 1417 C CA . TRP A 1 178 ? 0.818 4.892 1.379 1.00 98.00 178 TRP A CA 1
ATOM 1418 C C . TRP A 1 178 ? 0.771 6.236 0.660 1.00 98.00 178 TRP A C 1
ATOM 1420 O O . TRP A 1 178 ? 0.851 7.301 1.275 1.00 98.00 178 TRP A O 1
ATOM 1430 N N . LYS A 1 179 ? 0.634 6.175 -0.659 1.00 96.62 179 LYS A N 1
ATOM 1431 C CA . LYS A 1 179 ? 0.428 7.342 -1.507 1.00 96.62 179 LYS A CA 1
ATOM 1432 C C . LYS A 1 179 ? -0.905 7.198 -2.205 1.00 96.62 179 LYS A C 1
ATOM 1434 O O . LYS A 1 179 ? -1.245 6.120 -2.684 1.00 96.62 179 LYS A O 1
ATOM 1439 N N . LYS A 1 180 ? -1.658 8.290 -2.244 1.00 96.62 180 LYS A N 1
ATOM 1440 C CA . LYS A 1 180 ? -2.869 8.374 -3.051 1.00 96.62 180 LYS A CA 1
ATOM 1441 C C . LYS A 1 180 ? -2.463 8.215 -4.515 1.00 96.62 180 LYS A C 1
ATOM 1443 O O . LYS A 1 180 ? -1.534 8.890 -4.946 1.00 96.62 180 LYS A O 1
ATOM 1448 N N . LEU A 1 181 ? -3.108 7.304 -5.233 1.00 93.88 181 LEU A N 1
ATOM 1449 C CA . LEU A 1 181 ? -2.855 7.126 -6.656 1.00 93.88 181 LEU A CA 1
ATOM 1450 C C . LEU A 1 181 ? -3.667 8.181 -7.406 1.00 93.88 181 LEU A C 1
ATOM 1452 O O . LEU A 1 181 ? -4.898 8.171 -7.333 1.00 93.88 181 LEU A O 1
ATOM 1456 N N . ASP A 1 182 ? -2.984 9.122 -8.052 1.00 87.69 182 ASP A N 1
ATOM 1457 C CA . ASP A 1 182 ? -3.647 10.095 -8.913 1.00 87.69 182 ASP A CA 1
ATOM 1458 C C . ASP A 1 182 ? -3.934 9.445 -10.273 1.00 87.69 182 ASP A C 1
ATOM 1460 O O . ASP A 1 182 ? -3.056 8.818 -10.873 1.00 87.69 182 ASP A O 1
ATOM 1464 N N . HIS A 1 183 ? -5.169 9.569 -10.764 1.00 69.06 183 HIS A N 1
ATOM 1465 C CA . HIS A 1 183 ? -5.534 9.041 -12.080 1.00 69.06 183 HIS A CA 1
ATOM 1466 C C . HIS A 1 183 ? -4.690 9.680 -13.189 1.00 69.06 183 HIS A C 1
ATOM 1468 O O . HIS A 1 183 ? -4.353 9.008 -14.164 1.00 69.06 183 HIS A O 1
ATOM 1474 N N . ASP A 1 184 ? -4.289 10.940 -13.014 1.00 70.38 184 ASP A N 1
ATOM 1475 C CA . ASP A 1 184 ? -3.487 11.665 -13.997 1.00 70.38 184 ASP A CA 1
ATOM 1476 C C . ASP A 1 184 ? -2.033 11.152 -14.050 1.00 70.38 184 ASP A C 1
ATOM 1478 O O . ASP A 1 184 ? -1.406 11.143 -15.116 1.00 70.38 184 ASP A O 1
ATOM 1482 N N . GLU A 1 185 ? -1.499 10.642 -12.934 1.00 65.31 185 GLU A N 1
ATOM 1483 C CA . GLU A 1 185 ? -0.162 10.027 -12.876 1.00 65.31 185 GLU A CA 1
ATOM 1484 C C . GLU A 1 185 ? -0.121 8.677 -13.609 1.00 65.31 185 GLU A C 1
ATOM 1486 O O . GLU A 1 185 ? 0.866 8.357 -14.271 1.00 65.31 185 GLU A O 1
ATOM 1491 N N . LEU A 1 186 ? -1.219 7.914 -13.581 1.00 60.97 186 LEU A N 1
ATOM 1492 C CA . LEU A 1 186 ? -1.333 6.662 -14.337 1.00 60.97 186 LEU A CA 1
ATOM 1493 C C . LEU A 1 186 ? -1.389 6.883 -15.849 1.00 60.97 186 LEU A C 1
ATOM 1495 O O . LEU A 1 186 ? -0.827 6.098 -16.610 1.00 60.97 186 LEU A O 1
ATOM 1499 N N . ILE A 1 187 ? -2.068 7.946 -16.284 1.00 52.50 187 ILE A N 1
ATOM 1500 C CA . ILE A 1 187 ? -2.218 8.276 -17.706 1.00 52.50 187 ILE A CA 1
ATOM 1501 C C . ILE A 1 187 ? -0.922 8.886 -18.255 1.00 52.50 187 ILE A C 1
ATOM 1503 O O . ILE A 1 187 ? -0.502 8.559 -19.365 1.00 52.50 187 ILE A O 1
ATOM 1507 N N . SER A 1 188 ? -0.252 9.745 -17.482 1.00 53.16 188 SER A N 1
ATOM 1508 C CA . SER A 1 188 ? 0.995 10.389 -17.917 1.00 53.16 188 SER A CA 1
ATOM 1509 C C . SER A 1 188 ? 2.171 9.415 -18.018 1.00 53.16 188 SER A C 1
ATOM 1511 O O . SER A 1 188 ? 2.974 9.543 -18.941 1.00 53.16 188 SER A O 1
ATOM 1513 N N . ALA A 1 189 ? 2.226 8.384 -17.172 1.00 49.25 189 ALA A N 1
ATOM 1514 C CA . ALA A 1 189 ? 3.242 7.337 -17.268 1.00 49.25 189 ALA A CA 1
ATOM 1515 C C . ALA A 1 189 ? 3.052 6.388 -18.478 1.00 49.25 189 ALA A C 1
ATOM 1517 O O . ALA A 1 189 ? 3.940 5.588 -18.772 1.00 49.25 189 ALA A O 1
ATOM 1518 N N . GLY A 1 190 ? 1.920 6.480 -19.191 1.00 43.88 190 GLY A N 1
ATOM 1519 C CA . GLY A 1 190 ? 1.635 5.736 -20.425 1.00 43.88 190 GLY A CA 1
ATOM 1520 C C . GLY A 1 190 ? 1.785 6.534 -21.729 1.00 43.88 190 GLY A C 1
ATOM 1521 O O . GLY A 1 190 ? 1.668 5.943 -22.799 1.00 43.88 190 GLY A O 1
ATOM 1522 N N . HIS A 1 191 ? 2.029 7.852 -21.672 1.00 39.19 191 HIS A N 1
ATOM 1523 C CA . HIS A 1 191 ? 1.990 8.732 -22.856 1.00 39.19 191 HIS A CA 1
ATOM 1524 C C . HIS A 1 191 ? 3.219 9.625 -23.076 1.00 39.19 191 HIS A C 1
ATOM 1526 O O . HIS A 1 191 ? 3.239 10.424 -24.012 1.00 39.19 191 HIS A O 1
ATOM 1532 N N . THR A 1 192 ? 4.279 9.501 -22.283 1.00 38.84 192 THR A N 1
ATOM 1533 C CA . THR A 1 192 ? 5.544 10.179 -22.592 1.00 38.84 192 THR A CA 1
ATOM 1534 C C . THR A 1 192 ? 6.378 9.319 -23.537 1.00 38.84 192 THR A C 1
ATOM 1536 O O . THR A 1 192 ? 7.193 8.546 -23.053 1.00 38.84 192 THR A O 1
ATOM 1539 N N . HIS A 1 193 ? 6.123 9.406 -24.848 1.00 38.28 193 HIS A N 1
ATOM 1540 C CA . HIS A 1 193 ? 7.094 9.322 -25.958 1.00 38.28 193 HIS A CA 1
ATOM 1541 C C . HIS A 1 193 ? 6.360 9.053 -27.284 1.00 38.28 193 HIS A C 1
ATOM 1543 O O . HIS A 1 193 ? 6.328 7.922 -27.759 1.00 38.28 193 HIS A O 1
ATOM 1549 N N . ASP A 1 194 ? 5.816 10.120 -27.874 1.00 36.41 194 ASP A N 1
ATOM 1550 C CA . ASP A 1 194 ? 5.658 10.256 -29.330 1.00 36.41 194 ASP A CA 1
ATOM 1551 C C . ASP A 1 194 ? 6.618 11.351 -29.827 1.00 36.41 194 ASP A C 1
ATOM 1553 O O . ASP A 1 194 ? 6.749 12.384 -29.120 1.00 36.41 194 ASP A O 1
#

Secondary structure (DSSP, 8-state):
------------------HHHHHHHHHHHHHHHHHHHHHHHHHHHHHHHHHHHHHHHHHHHHHHHHHHHHT--GGG---EEEPEEEEETTEEEEEEEESSSEEEE-TTS-EEEEEEE-TTT-TTT-SEEEEEETTS-EEEE----BSBEEEEEEESS---SHHHHHHH-EETTT-PBPEE--HHHHHHTTT---